Protein AF-A0A1V1NQD6-F1 (afdb_monomer)

Sequence (179 aa):
GYLVLEDDLSLKTTFVPGTDIAKALIREDGHRIPLVMLSACQSAAGSIEKGFHNVTRDLLEHGFPNIIAMTMSVLDNHATQFARALYDQLHQEKSILYAFHEAIRYLKKFELTIIQQSFGANTAAISPFQYTIPRLYARTQDFRLFDAQATPEKARMESCAYIFKQSKYHQKIPEFVFI

Radius of gyration: 18.74 Å; Cα contacts (8 Å, |Δi|>4): 218; chains: 1; bounding box: 38×44×53 Å

Foldseek 3Di:
DWDFDADPPPRDTDTHALLNVLVLQQDPVRDHDQEEEALDAQPDPPDPPDGPVRSVVSNVVSPRFKYKYFQHDADPVLSVQLVVQLVVCLVVQWFSVVSNVRSLVRSQVVQLVVLCVVPPVNSVVDDDDNSVGIDMDGPDPGHRPDDPPDDDDPPPPPPSCVVPPPDPDDDDDPDDDDD

Organism: NCBI:txid890399

InterPro domains:
  IPR024983 CHAT domain [PF12770] (2-104)

Mean predicted aligned error: 10.54 Å

Solvent-accessible surface area (backbone atoms only — not comparable to full-atom values): 10744 Å² total; per-residue (Å²): 58,58,46,77,45,66,39,92,86,78,68,48,76,43,81,42,44,16,60,56,53,39,56,72,53,37,45,95,88,66,51,57,58,71,65,45,76,46,86,60,42,62,77,56,91,85,48,94,88,58,46,53,69,34,26,56,46,35,28,48,75,72,61,43,48,27,39,37,38,37,78,45,75,61,55,67,69,58,52,52,52,30,51,50,43,25,50,61,30,40,75,68,51,33,23,51,63,56,14,48,54,51,13,37,56,49,33,45,53,52,51,52,52,50,44,42,74,76,42,53,93,54,33,89,80,58,81,89,55,71,51,69,34,65,43,80,49,63,78,64,85,71,52,52,88,53,60,95,82,57,77,84,67,82,79,75,75,70,60,73,58,80,74,60,76,78,53,93,70,88,69,86,77,74,83,84,76,86,128

Secondary structure (DSSP, 8-state):
-EEEEE-TTT--EEEEEHHHHHHHTB-TTS-B-S-EEE------TT-TTSSTHHHHHHHHHTT-SEEEEESS---HHHHHHHHHHHHHHHHTT-BHHHHHHHHHHHHHHHHHHHHHHHHGGGGGG----GGGSEEEEESSSS-BS--TTS----------TTTTSS-S----PPP----

pLDDT: mean 77.79, std 20.3, range [24.62, 98.19]

Structure (mmCIF, N/CA/C/O backbone):
data_AF-A0A1V1NQD6-F1
#
_entry.id   AF-A0A1V1NQD6-F1
#
loop_
_atom_site.group_PDB
_atom_site.id
_atom_site.type_symbol
_atom_site.label_atom_id
_atom_site.label_alt_id
_atom_site.label_comp_id
_atom_site.label_asym_id
_atom_site.label_entity_id
_atom_site.label_seq_id
_atom_site.pdbx_PDB_ins_code
_atom_site.Cartn_x
_atom_site.Cartn_y
_atom_site.Cartn_z
_atom_site.occupancy
_atom_site.B_iso_or_equiv
_atom_site.auth_seq_id
_atom_site.auth_comp_id
_atom_site.auth_asym_id
_atom_site.auth_atom_id
_atom_site.pdbx_PDB_model_num
ATOM 1 N N . GLY A 1 1 ? -17.550 -3.718 -4.145 1.00 68.75 1 GLY A N 1
ATOM 2 C CA . GLY A 1 1 ? -16.587 -4.211 -5.167 1.00 68.75 1 GLY A CA 1
ATOM 3 C C . GLY A 1 1 ? -16.230 -5.641 -4.860 1.00 68.75 1 GLY A C 1
ATOM 4 O O . GLY A 1 1 ? -16.832 -6.168 -3.938 1.00 68.75 1 GLY A O 1
ATOM 5 N N . TYR A 1 2 ? -15.289 -6.267 -5.569 1.00 77.19 2 TYR A N 1
ATOM 6 C CA . TYR A 1 2 ? -14.848 -7.625 -5.225 1.00 77.19 2 TYR A CA 1
ATOM 7 C C . TYR A 1 2 ? -13.326 -7.757 -5.312 1.00 77.19 2 TYR A C 1
ATOM 9 O O . TYR A 1 2 ? -12.709 -7.134 -6.177 1.00 77.19 2 TYR A O 1
ATOM 17 N N . LEU A 1 3 ? -12.746 -8.571 -4.430 1.00 78.25 3 LEU A N 1
ATOM 18 C CA . LEU A 1 3 ? -11.424 -9.164 -4.611 1.00 78.25 3 LEU A CA 1
ATOM 19 C C . LEU A 1 3 ? -11.598 -10.546 -5.234 1.00 78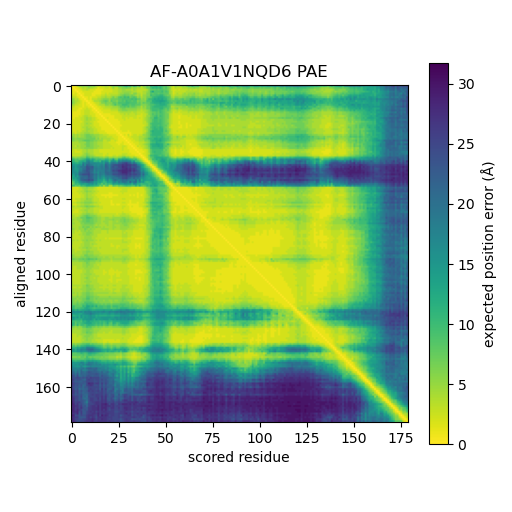.25 3 LEU A C 1
ATOM 21 O O . LEU A 1 3 ? -12.456 -11.311 -4.800 1.00 78.25 3 LEU A O 1
ATOM 25 N N . VAL A 1 4 ? -10.789 -10.863 -6.240 1.00 80.81 4 VAL A N 1
ATOM 26 C CA . VAL A 1 4 ? -10.684 -12.233 -6.749 1.00 80.81 4 VAL A CA 1
ATOM 27 C C . VAL A 1 4 ? -9.587 -12.911 -5.950 1.00 80.81 4 VAL A C 1
ATOM 29 O O . VAL A 1 4 ? -8.429 -12.510 -6.040 1.00 80.81 4 VAL A O 1
ATOM 32 N N . LEU A 1 5 ? -9.970 -13.878 -5.126 1.00 81.50 5 LEU A N 1
ATOM 33 C CA . LEU A 1 5 ? -9.043 -14.714 -4.378 1.00 81.50 5 LEU A CA 1
ATOM 34 C C . LEU A 1 5 ? -8.897 -16.039 -5.112 1.00 81.50 5 LEU A C 1
ATOM 36 O O . LEU A 1 5 ? -9.883 -16.572 -5.616 1.00 81.50 5 LEU A O 1
ATOM 40 N N . GLU A 1 6 ? -7.685 -16.562 -5.171 1.00 80.44 6 GLU A N 1
ATOM 41 C CA . GLU A 1 6 ? -7.409 -17.886 -5.713 1.00 80.44 6 GLU A CA 1
ATOM 42 C C . GLU A 1 6 ? -7.051 -18.817 -4.559 1.00 80.44 6 GLU A C 1
ATOM 44 O O . GLU A 1 6 ? -6.348 -18.426 -3.630 1.00 80.44 6 GLU A O 1
ATOM 49 N N . ASP A 1 7 ? -7.592 -20.029 -4.588 1.00 81.62 7 ASP A N 1
ATOM 50 C CA . ASP A 1 7 ? -7.158 -21.089 -3.688 1.00 81.62 7 ASP A CA 1
ATOM 51 C C . ASP A 1 7 ? -5.850 -21.701 -4.209 1.00 81.62 7 ASP A C 1
ATOM 53 O O . ASP A 1 7 ? -5.838 -22.283 -5.292 1.00 81.62 7 ASP A O 1
ATOM 57 N N . ASP A 1 8 ? -4.773 -21.613 -3.425 1.00 77.25 8 ASP A N 1
ATOM 58 C CA . ASP A 1 8 ? -3.419 -22.022 -3.839 1.00 77.25 8 ASP A CA 1
ATOM 59 C C . ASP A 1 8 ? -3.307 -23.501 -4.263 1.00 77.25 8 ASP A C 1
ATOM 61 O O . ASP A 1 8 ? -2.385 -23.878 -4.986 1.00 77.25 8 ASP A O 1
ATOM 65 N N . LEU A 1 9 ? -4.219 -24.367 -3.802 1.00 82.75 9 LEU A N 1
ATOM 66 C CA . LEU A 1 9 ? -4.184 -25.805 -4.089 1.00 82.75 9 LEU A CA 1
ATOM 67 C C . LEU A 1 9 ? -5.031 -26.184 -5.304 1.00 82.75 9 LEU A C 1
ATOM 69 O O . LEU A 1 9 ? -4.613 -26.988 -6.135 1.00 82.75 9 LEU A O 1
ATOM 73 N N . SER A 1 10 ? -6.251 -25.661 -5.383 1.00 88.50 10 SER A N 1
ATOM 74 C CA . SER A 1 10 ? -7.225 -25.993 -6.425 1.00 88.50 10 SER A CA 1
ATOM 75 C C . SER A 1 10 ? -7.223 -25.017 -7.596 1.00 88.50 10 SER A C 1
ATOM 77 O O . SER A 1 10 ? -7.881 -25.300 -8.598 1.00 88.50 10 SER A O 1
ATOM 79 N N . LEU A 1 11 ? -6.519 -23.886 -7.468 1.00 82.31 11 LEU A N 1
ATOM 80 C CA . LEU A 1 11 ? -6.488 -22.765 -8.413 1.00 82.31 11 LEU A CA 1
ATOM 81 C C . LEU A 1 11 ? -7.886 -22.209 -8.725 1.00 82.31 11 LEU A C 1
ATOM 83 O O . LEU A 1 11 ? -8.127 -21.595 -9.765 1.00 82.31 11 LEU A O 1
ATOM 87 N N . LYS A 1 12 ? -8.861 -22.462 -7.843 1.00 83.94 12 LYS A N 1
ATOM 88 C CA . LYS A 1 12 ? -10.224 -21.970 -8.022 1.00 83.94 12 LYS A CA 1
ATOM 89 C C . LYS A 1 12 ? -10.307 -20.518 -7.590 1.00 83.94 12 LYS A C 1
ATOM 91 O O . LYS A 1 12 ? -10.033 -20.179 -6.442 1.00 83.94 12 LYS A O 1
ATOM 96 N N . THR A 1 13 ? -10.795 -19.685 -8.500 1.00 83.12 13 THR A N 1
ATOM 97 C CA . THR A 1 13 ? -11.086 -18.281 -8.227 1.00 83.12 13 THR A CA 1
ATOM 98 C C . THR A 1 13 ? -12.409 -18.128 -7.482 1.00 83.12 13 THR A C 1
ATOM 100 O O . THR A 1 13 ? -13.438 -18.652 -7.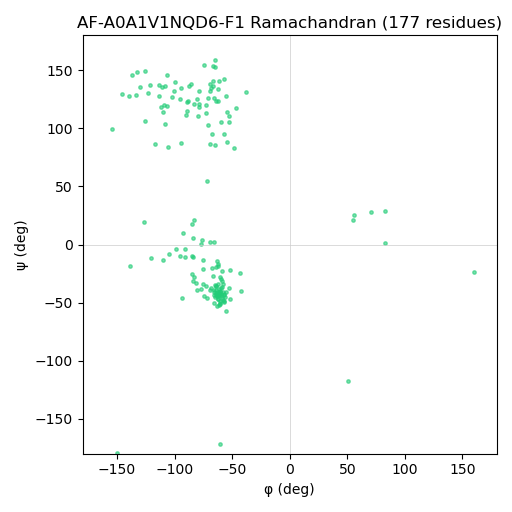915 1.00 83.12 13 THR A O 1
ATOM 103 N N . THR A 1 14 ? -12.406 -17.338 -6.416 1.00 82.69 14 THR A N 1
ATOM 104 C CA . THR A 1 14 ? -13.587 -16.932 -5.655 1.00 82.69 14 THR A CA 1
ATOM 105 C C . THR A 1 14 ? -13.667 -15.412 -5.619 1.00 82.69 14 THR A C 1
ATOM 107 O O . THR A 1 14 ? -12.699 -14.731 -5.290 1.00 82.69 14 THR A O 1
ATOM 110 N N . PHE A 1 15 ? -14.838 -14.867 -5.942 1.00 83.25 15 PHE A N 1
ATOM 111 C CA . PHE A 1 15 ? -15.096 -13.432 -5.862 1.00 83.25 15 PHE A CA 1
ATOM 112 C C . PHE A 1 15 ? -15.608 -13.092 -4.465 1.00 83.25 15 PHE A C 1
ATOM 114 O O . PHE A 1 15 ? -16.695 -13.518 -4.083 1.00 83.25 15 PHE A O 1
ATOM 121 N N . VAL A 1 16 ? -14.840 -12.309 -3.713 1.00 83.81 16 VAL A N 1
ATOM 122 C CA . VAL A 1 16 ? -15.182 -11.904 -2.347 1.00 83.81 16 VAL A CA 1
ATOM 123 C C . VAL A 1 16 ? -15.596 -10.434 -2.337 1.00 83.81 16 VAL A C 1
ATOM 125 O O . VAL A 1 16 ? -14.786 -9.580 -2.711 1.00 83.81 16 VAL A O 1
ATOM 128 N N . PRO A 1 17 ? -16.834 -10.103 -1.927 1.00 84.06 17 PRO A N 1
ATOM 129 C CA . PRO A 1 17 ? -17.287 -8.723 -1.820 1.00 84.06 17 PRO A CA 1
ATOM 130 C C . PRO A 1 17 ? -16.401 -7.890 -0.888 1.00 84.06 17 PRO A C 1
ATOM 132 O O . PRO A 1 17 ? -15.985 -8.351 0.173 1.00 84.06 17 PRO A O 1
ATOM 135 N N . GLY A 1 18 ? -16.173 -6.622 -1.231 1.00 83.12 18 GLY A N 1
ATOM 136 C CA . GLY A 1 18 ? -15.427 -5.689 -0.382 1.00 83.12 18 GLY A CA 1
ATOM 137 C C . GLY A 1 18 ? -16.073 -5.489 0.992 1.00 83.12 18 GLY A C 1
ATOM 138 O O . GLY A 1 18 ? -15.365 -5.320 1.980 1.00 83.12 18 GLY A O 1
ATOM 139 N N . THR A 1 19 ? -17.399 -5.609 1.085 1.00 88.31 19 THR A N 1
ATOM 140 C CA . THR A 1 19 ? -18.137 -5.616 2.358 1.00 88.31 19 THR A CA 1
ATOM 141 C C . THR A 1 19 ? -17.787 -6.809 3.241 1.00 88.31 19 THR A C 1
ATOM 143 O O . THR A 1 19 ? -17.737 -6.675 4.461 1.00 88.31 19 THR A O 1
ATOM 146 N N . ASP A 1 20 ? -17.536 -7.973 2.645 1.00 87.81 20 ASP A N 1
ATOM 147 C CA . ASP A 1 20 ? -17.204 -9.189 3.388 1.00 87.81 20 ASP A CA 1
ATOM 148 C C . ASP A 1 20 ? -15.753 -9.137 3.864 1.00 87.81 20 ASP A C 1
ATOM 150 O O . ASP A 1 20 ? -15.479 -9.458 5.019 1.00 87.81 20 ASP A O 1
ATOM 154 N N . ILE A 1 21 ? -14.849 -8.602 3.032 1.00 87.06 21 ILE A N 1
ATOM 155 C CA . ILE A 1 21 ? -13.485 -8.246 3.448 1.00 87.06 21 ILE A CA 1
ATOM 156 C C . ILE A 1 21 ? -13.529 -7.251 4.614 1.00 87.06 21 ILE A C 1
ATOM 158 O O . ILE A 1 21 ? -12.871 -7.465 5.626 1.00 87.06 21 ILE A O 1
ATOM 162 N N . ALA A 1 22 ? -14.326 -6.184 4.509 1.00 89.06 22 ALA A N 1
ATOM 163 C CA . ALA A 1 22 ? -14.435 -5.178 5.560 1.00 89.06 22 ALA A CA 1
ATOM 164 C C . ALA A 1 22 ? -14.877 -5.794 6.893 1.00 89.06 22 ALA A C 1
ATOM 166 O O . ALA A 1 22 ? -14.239 -5.551 7.912 1.00 89.06 22 ALA A O 1
ATOM 167 N N . LYS A 1 23 ? -15.920 -6.634 6.885 1.00 89.38 23 LYS A N 1
ATOM 168 C CA . LYS A 1 23 ? -16.390 -7.348 8.083 1.00 89.38 23 LYS A CA 1
ATOM 169 C C . LYS A 1 23 ? -15.327 -8.280 8.657 1.00 89.38 23 LYS A C 1
ATOM 171 O O . LYS A 1 23 ? -15.152 -8.299 9.867 1.00 89.38 23 LYS A O 1
ATOM 176 N N . ALA A 1 24 ? -14.609 -9.014 7.808 1.00 88.38 24 ALA A N 1
ATOM 177 C CA . ALA A 1 24 ? -13.563 -9.938 8.243 1.00 88.38 24 ALA A CA 1
ATOM 178 C C . ALA A 1 24 ? -12.352 -9.231 8.881 1.00 88.38 24 ALA A C 1
ATOM 180 O O . ALA A 1 24 ? -11.663 -9.826 9.704 1.00 88.38 24 ALA A O 1
ATOM 181 N N . LEU A 1 25 ? -12.089 -7.973 8.511 1.00 87.56 25 LEU A N 1
ATOM 182 C CA . LEU A 1 25 ? -10.985 -7.169 9.048 1.00 87.56 25 LEU A CA 1
ATOM 183 C C . LEU A 1 25 ? -11.376 -6.329 10.282 1.00 87.56 25 LEU A C 1
ATOM 185 O O . LEU A 1 25 ? -10.518 -5.648 10.849 1.00 87.56 25 LEU A O 1
ATOM 189 N N . ILE A 1 26 ? -12.649 -6.340 10.690 1.00 87.31 26 ILE A N 1
ATOM 190 C CA . ILE A 1 26 ? -13.114 -5.709 11.930 1.00 87.31 26 ILE A CA 1
ATOM 191 C C . ILE A 1 26 ? -13.012 -6.746 13.051 1.00 87.31 26 ILE A C 1
ATOM 193 O O . ILE A 1 26 ? -13.600 -7.822 12.970 1.00 87.31 26 ILE A O 1
ATOM 197 N N . ARG A 1 27 ? -12.267 -6.418 14.108 1.00 84.94 27 ARG A N 1
ATOM 198 C CA . ARG A 1 27 ? -12.174 -7.243 15.321 1.00 84.94 27 ARG A CA 1
ATOM 199 C C . ARG A 1 27 ? -13.524 -7.307 16.040 1.00 84.94 27 ARG A C 1
ATOM 201 O O . ARG A 1 27 ? -14.355 -6.413 15.892 1.00 84.94 27 ARG A O 1
ATOM 208 N N . GLU A 1 28 ? -13.720 -8.328 16.872 1.00 82.75 28 GLU A N 1
ATOM 209 C CA . GLU A 1 28 ? -14.962 -8.514 17.644 1.00 82.75 28 GLU A CA 1
ATOM 210 C C . GLU A 1 28 ? -15.284 -7.328 18.570 1.00 82.75 28 GLU A C 1
ATOM 212 O O . GLU A 1 28 ? -16.447 -6.985 18.763 1.00 82.75 28 GLU A O 1
ATOM 217 N N . ASP A 1 29 ? -14.253 -6.649 19.082 1.00 83.56 29 ASP A N 1
ATOM 218 C CA . ASP A 1 29 ? -14.364 -5.419 19.881 1.00 83.56 29 ASP A CA 1
ATOM 219 C C . ASP A 1 29 ? -14.661 -4.156 19.045 1.00 83.56 29 ASP A C 1
ATOM 221 O O . ASP A 1 29 ? -14.712 -3.043 19.570 1.00 83.56 29 ASP A O 1
ATOM 225 N N . GLY A 1 30 ? -14.855 -4.310 17.734 1.00 85.81 30 GLY A N 1
ATOM 226 C CA . GLY A 1 30 ? -15.120 -3.232 16.793 1.00 85.81 30 GLY A CA 1
ATOM 227 C C . GLY A 1 30 ? -13.873 -2.497 16.300 1.00 85.81 30 GLY A C 1
ATOM 228 O O . GLY A 1 30 ? -14.021 -1.561 15.506 1.00 85.81 30 GLY A O 1
ATOM 229 N N . HIS A 1 31 ? -12.662 -2.890 16.715 1.00 84.50 31 HIS A N 1
ATOM 230 C CA . HIS A 1 31 ? -11.416 -2.279 16.252 1.00 84.50 31 HIS A CA 1
ATOM 231 C C . HIS A 1 31 ? -11.170 -2.554 14.761 1.00 84.50 31 HIS A C 1
ATOM 233 O O . HIS A 1 31 ? -11.410 -3.651 14.255 1.00 84.50 31 HIS A O 1
ATOM 239 N N . ARG A 1 32 ? -10.655 -1.546 14.048 1.00 87.12 32 ARG A N 1
ATOM 240 C CA . ARG A 1 32 ? -10.342 -1.609 12.613 1.00 87.12 32 ARG A CA 1
ATOM 241 C C . ARG A 1 32 ? -8.846 -1.509 12.429 1.00 87.12 32 ARG A C 1
ATOM 243 O O . ARG A 1 32 ? -8.218 -0.654 13.047 1.00 87.12 32 ARG A O 1
ATOM 250 N N . ILE A 1 33 ? -8.306 -2.328 11.534 1.00 88.44 33 ILE A N 1
ATOM 251 C CA . ILE A 1 33 ? -6.884 -2.283 11.197 1.00 88.44 33 ILE A CA 1
ATOM 252 C C . ILE A 1 33 ? -6.512 -0.851 10.755 1.00 88.44 33 ILE A C 1
ATOM 254 O O . ILE A 1 33 ? -7.177 -0.299 9.870 1.00 88.44 33 ILE A O 1
ATOM 258 N N . PRO A 1 34 ? -5.468 -0.232 11.341 1.00 89.31 34 PRO A N 1
ATOM 259 C CA . PRO A 1 34 ? -5.157 1.178 11.093 1.00 89.31 34 PRO A CA 1
ATOM 260 C C . PRO A 1 34 ? -4.678 1.511 9.673 1.00 89.31 34 PRO A C 1
ATOM 262 O O . PRO A 1 34 ? -4.737 2.672 9.265 1.00 89.31 34 PRO A O 1
ATOM 265 N N . LEU A 1 35 ? -4.193 0.519 8.921 1.00 92.69 35 LEU A N 1
ATOM 266 C CA . LEU A 1 35 ? -3.790 0.652 7.522 1.00 92.69 35 LEU A CA 1
ATOM 267 C C . LEU A 1 35 ? -4.095 -0.637 6.756 1.00 92.69 35 LEU A C 1
ATOM 269 O O . LEU A 1 35 ? -3.661 -1.714 7.154 1.00 92.69 35 LEU A O 1
ATOM 273 N N . VAL A 1 36 ? -4.776 -0.510 5.618 1.00 92.00 36 VAL A N 1
ATOM 274 C CA . VAL A 1 36 ? -4.977 -1.601 4.653 1.00 92.00 36 VAL A CA 1
ATOM 275 C C . VAL A 1 36 ? -4.227 -1.271 3.362 1.00 92.00 36 VAL A C 1
ATOM 277 O O . VAL A 1 36 ? -4.419 -0.195 2.801 1.00 92.00 36 VAL 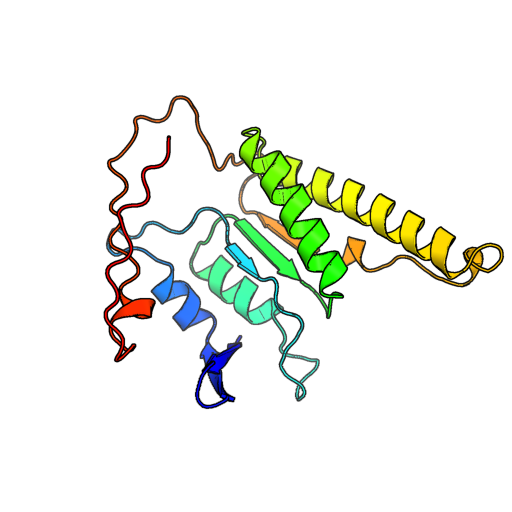A O 1
ATOM 280 N N . MET A 1 37 ? -3.388 -2.183 2.865 1.00 91.44 37 MET A N 1
ATOM 281 C CA . MET A 1 37 ? -2.737 -2.052 1.555 1.00 91.44 37 MET A CA 1
ATOM 282 C C . MET A 1 37 ? -3.319 -3.075 0.574 1.00 91.44 37 MET A C 1
ATOM 284 O O . MET A 1 37 ? -3.151 -4.278 0.743 1.00 91.44 37 MET A O 1
ATOM 288 N N . LEU A 1 38 ? -4.007 -2.591 -0.457 1.00 88.50 38 LEU A N 1
ATOM 289 C CA . LEU A 1 38 ? -4.573 -3.385 -1.544 1.00 88.50 38 LEU A CA 1
ATOM 290 C C . LEU A 1 38 ? -3.581 -3.416 -2.712 1.00 88.50 38 LEU A C 1
ATOM 292 O O . LEU A 1 38 ? -3.625 -2.570 -3.606 1.00 88.50 38 LEU A O 1
ATOM 296 N N . SER A 1 39 ? -2.666 -4.385 -2.678 1.00 76.00 39 SER A N 1
ATOM 297 C CA . SER A 1 39 ? -1.565 -4.532 -3.646 1.00 76.00 39 SER A CA 1
ATOM 298 C C . SER A 1 39 ? -1.924 -5.273 -4.933 1.00 76.00 39 SER A C 1
ATOM 300 O O . SER A 1 39 ? -1.037 -5.547 -5.733 1.00 76.00 39 SER A O 1
ATOM 302 N N . ALA A 1 40 ? -3.190 -5.619 -5.147 1.00 67.50 40 ALA A N 1
ATOM 303 C CA . ALA A 1 40 ? -3.593 -6.376 -6.321 1.00 67.50 40 ALA A CA 1
ATOM 304 C C . ALA A 1 40 ? -3.907 -5.452 -7.514 1.00 67.50 40 ALA A C 1
ATOM 306 O O . ALA A 1 40 ? -4.567 -4.420 -7.384 1.00 67.50 40 ALA A O 1
ATOM 307 N N . CYS A 1 41 ? -3.418 -5.838 -8.693 1.00 64.56 41 CYS A N 1
ATOM 308 C CA . CYS A 1 41 ? -3.803 -5.271 -9.987 1.00 64.56 41 CYS A CA 1
ATOM 309 C C . CYS A 1 41 ? -5.274 -5.578 -10.258 1.00 64.56 41 CYS A C 1
ATOM 311 O O . CYS A 1 41 ? -5.746 -6.591 -9.755 1.00 64.56 41 CYS A O 1
ATOM 313 N N . GLN A 1 42 ? -5.981 -4.752 -11.049 1.00 56.44 42 GLN A N 1
ATOM 314 C CA . GLN A 1 42 ? -7.385 -4.952 -11.461 1.00 56.44 42 GLN A CA 1
ATOM 315 C C . GLN A 1 42 ? -7.627 -6.388 -11.986 1.00 56.44 42 GLN A C 1
ATOM 317 O O . GLN A 1 42 ? -7.603 -6.629 -13.186 1.00 56.44 42 GLN A O 1
ATOM 322 N N . SER A 1 43 ? -7.852 -7.359 -11.099 1.00 45.47 43 SER A N 1
ATOM 323 C CA . SER A 1 43 ? -7.812 -8.793 -11.417 1.00 45.47 43 SER A CA 1
ATOM 324 C C . SER A 1 43 ? -9.136 -9.317 -11.968 1.00 45.47 43 SER A C 1
ATOM 326 O O . SER A 1 43 ? -9.361 -10.519 -12.042 1.00 45.47 43 SER A O 1
ATOM 328 N N . ALA A 1 44 ? -10.009 -8.421 -12.425 1.00 38.53 44 ALA A N 1
ATOM 329 C CA . ALA A 1 44 ? -11.203 -8.780 -13.167 1.00 38.53 44 ALA A CA 1
ATOM 330 C C . ALA A 1 44 ? -11.001 -8.431 -14.646 1.00 38.53 44 ALA A C 1
ATOM 332 O O . ALA A 1 44 ? -11.433 -7.378 -15.122 1.00 38.53 44 ALA A O 1
ATOM 333 N N . ALA A 1 45 ? -10.366 -9.345 -15.382 1.00 35.03 45 ALA A N 1
ATOM 334 C CA . ALA A 1 45 ? -10.559 -9.442 -16.822 1.00 35.03 45 ALA A CA 1
ATOM 335 C C . ALA A 1 45 ? -12.064 -9.655 -17.078 1.00 35.03 45 ALA A C 1
ATOM 337 O O . ALA A 1 45 ? -12.574 -10.762 -16.945 1.00 35.03 45 ALA A O 1
ATOM 338 N N . GLY A 1 46 ? -12.805 -8.574 -17.338 1.00 35.66 46 GLY A N 1
ATOM 339 C CA . GLY A 1 46 ? -14.238 -8.656 -17.635 1.00 35.66 46 GLY A CA 1
ATOM 340 C C . GLY A 1 46 ? -15.051 -7.375 -17.454 1.00 35.66 46 GLY A C 1
ATOM 341 O O . GLY A 1 46 ? -16.070 -7.222 -18.118 1.00 35.66 46 GLY A O 1
ATOM 342 N N . SER A 1 47 ? -14.629 -6.412 -16.630 1.00 39.50 47 SER A N 1
ATOM 343 C CA . SER A 1 47 ? -15.293 -5.099 -16.614 1.00 39.50 47 SER A CA 1
ATOM 344 C C . SER A 1 47 ? -14.358 -3.998 -16.126 1.00 39.50 47 SER A C 1
ATOM 346 O O . SER A 1 47 ? -14.191 -3.794 -14.921 1.00 39.50 47 SER A O 1
ATOM 348 N N . ILE A 1 48 ? -13.801 -3.259 -17.085 1.00 43.31 48 ILE A N 1
ATOM 349 C CA . ILE A 1 48 ? -12.977 -2.053 -16.893 1.00 43.31 48 ILE A CA 1
ATOM 350 C C . ILE A 1 48 ? -13.683 -1.018 -15.987 1.00 43.31 48 ILE A C 1
ATOM 352 O O . ILE A 1 48 ? -13.034 -0.213 -15.329 1.00 43.31 48 ILE A O 1
ATOM 356 N N . GLU A 1 49 ? -15.011 -1.083 -15.861 1.00 43.75 49 GLU A N 1
ATOM 357 C CA . GLU A 1 49 ? -15.803 -0.123 -15.088 1.00 43.75 49 GLU A CA 1
ATOM 358 C C . GLU A 1 49 ? -15.900 -0.396 -13.570 1.00 43.75 49 GLU A C 1
ATOM 360 O O . GLU A 1 49 ? -16.391 0.464 -12.841 1.00 43.75 49 GLU A O 1
ATOM 365 N N . LYS A 1 50 ? -15.472 -1.560 -13.043 1.00 46.41 50 LYS A N 1
ATOM 366 C CA . LYS A 1 50 ? -15.828 -1.983 -11.660 1.00 46.41 50 LYS A CA 1
ATOM 367 C C . LYS A 1 50 ? -14.666 -2.366 -10.725 1.00 46.41 50 LYS A C 1
ATOM 369 O O . LYS A 1 50 ? -14.920 -3.024 -9.713 1.00 46.41 50 LYS A O 1
ATOM 374 N N . GLY A 1 51 ? -13.431 -1.942 -11.017 1.00 51.50 51 GLY A N 1
ATOM 375 C CA . GLY A 1 51 ? -12.204 -2.274 -10.262 1.00 51.50 51 GLY A CA 1
ATOM 376 C C . GLY A 1 51 ? -12.149 -1.850 -8.775 1.00 51.50 51 GLY A C 1
ATOM 377 O O . GLY A 1 51 ? -13.137 -1.385 -8.199 1.00 51.50 51 GLY A O 1
ATOM 378 N N . PHE A 1 52 ? -10.963 -2.006 -8.155 1.00 51.81 52 PHE A N 1
ATOM 379 C CA . PHE A 1 52 ? -10.637 -1.798 -6.722 1.00 51.81 52 PHE A CA 1
ATOM 380 C C . PHE A 1 52 ? -11.226 -0.549 -6.067 1.00 51.81 52 PHE A C 1
ATOM 382 O O . PHE A 1 52 ? -11.455 -0.566 -4.861 1.00 51.81 52 PHE A O 1
ATOM 389 N N . HIS A 1 53 ? -11.543 0.492 -6.842 1.00 57.62 53 HIS A N 1
ATOM 390 C CA . HIS A 1 53 ? -12.345 1.634 -6.399 1.00 57.62 53 HIS A CA 1
ATOM 391 C C . HIS A 1 53 ? -13.549 1.227 -5.547 1.00 57.62 53 HIS A C 1
ATOM 393 O O . HIS A 1 53 ? -13.834 1.868 -4.539 1.00 57.62 53 HIS A O 1
ATOM 399 N N . ASN A 1 54 ? -14.224 0.136 -5.907 1.00 72.25 54 ASN A N 1
ATOM 400 C CA . ASN A 1 54 ? -15.366 -0.335 -5.146 1.00 72.25 54 ASN A CA 1
ATOM 401 C C . ASN A 1 54 ? -14.968 -1.023 -3.826 1.00 72.25 54 ASN A C 1
ATOM 403 O O . ASN A 1 54 ? -15.706 -0.889 -2.866 1.00 72.25 54 ASN A O 1
ATOM 407 N N . VAL A 1 55 ? -13.839 -1.740 -3.744 1.00 84.00 55 VAL A N 1
ATOM 408 C CA . VAL A 1 55 ? -13.379 -2.363 -2.480 1.00 84.00 55 VAL A CA 1
ATOM 409 C C . VAL A 1 55 ? -12.818 -1.307 -1.530 1.00 84.00 55 VAL A C 1
ATOM 411 O O . VAL A 1 55 ? -13.167 -1.293 -0.354 1.00 84.00 55 VAL A O 1
ATOM 414 N N . THR A 1 56 ? -12.009 -0.377 -2.042 1.00 86.38 56 THR A N 1
ATOM 415 C CA . THR A 1 56 ? -11.530 0.780 -1.278 1.00 86.38 56 THR A CA 1
ATOM 416 C C . THR A 1 56 ? -12.703 1.576 -0.716 1.00 86.38 56 THR A C 1
ATOM 418 O O . THR A 1 56 ? -12.689 1.917 0.462 1.00 86.38 56 THR A O 1
ATOM 421 N N . ARG A 1 57 ? -13.743 1.838 -1.525 1.00 85.56 57 ARG A N 1
ATOM 422 C CA . ARG A 1 57 ? -14.957 2.515 -1.053 1.00 85.56 57 ARG A CA 1
ATOM 423 C C . ARG A 1 57 ? -15.652 1.723 0.053 1.00 85.56 57 ARG A C 1
ATOM 425 O O . ARG A 1 57 ? -15.922 2.311 1.092 1.00 85.56 57 ARG A O 1
ATOM 432 N N . ASP A 1 58 ? -15.872 0.421 -0.133 1.00 89.00 58 ASP A N 1
ATOM 433 C CA . ASP A 1 58 ? -16.529 -0.417 0.880 1.00 89.00 58 ASP A CA 1
ATOM 434 C C . ASP A 1 58 ? -15.763 -0.362 2.220 1.00 89.00 58 ASP A C 1
ATOM 436 O O . ASP A 1 58 ? -16.367 -0.186 3.277 1.00 89.00 58 ASP A O 1
ATOM 440 N N . LEU A 1 59 ? -14.426 -0.423 2.194 1.00 89.69 59 LEU A N 1
ATOM 441 C CA . LEU A 1 59 ? -13.587 -0.264 3.388 1.00 89.69 59 LEU A CA 1
ATOM 442 C C . LEU A 1 59 ? -13.704 1.149 4.000 1.00 89.69 59 LEU A C 1
ATOM 444 O O . LEU A 1 59 ? -13.847 1.289 5.215 1.00 89.69 59 LEU A O 1
ATOM 448 N N . LEU A 1 60 ? -13.692 2.216 3.196 1.00 89.12 60 LEU A N 1
ATOM 449 C CA . LEU A 1 60 ? -13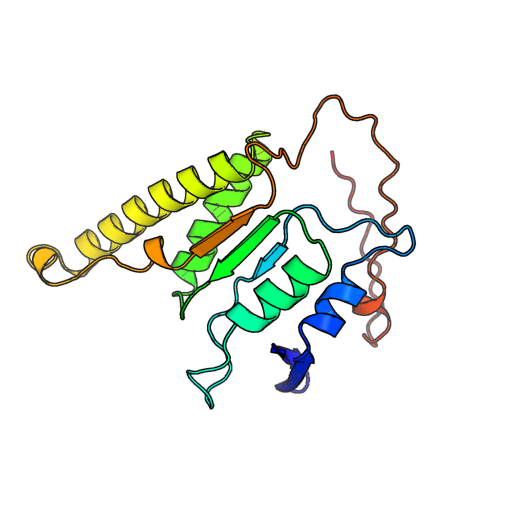.879 3.584 3.704 1.00 89.12 60 LEU A CA 1
ATOM 450 C C . LEU A 1 60 ? -15.249 3.767 4.376 1.00 89.12 60 LEU A C 1
ATOM 452 O O . LEU A 1 60 ? -15.327 4.379 5.445 1.00 89.12 60 LEU A O 1
ATOM 456 N N . GLU A 1 61 ? -16.306 3.217 3.776 1.00 90.75 61 GLU A N 1
ATOM 457 C CA . GLU A 1 61 ? -17.683 3.242 4.288 1.00 90.75 61 GLU A CA 1
ATOM 458 C C . GLU A 1 61 ? -17.818 2.451 5.596 1.00 90.75 61 GLU A C 1
ATOM 460 O O . GLU A 1 61 ? -18.506 2.892 6.515 1.00 90.75 61 GLU A O 1
ATOM 465 N N . HIS A 1 62 ? -17.075 1.349 5.745 1.00 91.75 62 HIS A N 1
ATOM 466 C CA . HIS A 1 62 ? -16.985 0.601 7.005 1.00 91.75 62 HIS A CA 1
ATOM 467 C C . HIS A 1 62 ? -16.068 1.270 8.043 1.00 91.75 62 HIS A C 1
ATOM 469 O O . HIS A 1 62 ? -15.942 0.791 9.171 1.00 91.75 62 HIS A O 1
ATOM 475 N N . GLY A 1 63 ? -15.472 2.418 7.716 1.00 91.25 63 GLY A N 1
ATOM 476 C CA . GLY A 1 63 ? -14.728 3.261 8.645 1.00 91.25 63 GLY A CA 1
ATOM 477 C C . GLY A 1 63 ? -13.282 2.837 8.871 1.00 91.25 63 GLY A C 1
ATOM 478 O O . GLY A 1 63 ? -12.748 3.096 9.949 1.00 91.25 63 GLY A O 1
ATOM 479 N N . PHE A 1 64 ? -12.650 2.200 7.883 1.00 91.31 64 PHE A N 1
ATOM 480 C CA . PHE A 1 64 ? -11.200 2.013 7.882 1.00 91.31 64 PHE A CA 1
ATOM 481 C C . PHE A 1 64 ? -10.505 3.372 7.668 1.00 91.31 64 PHE A C 1
ATOM 483 O O . PHE A 1 64 ? -10.915 4.135 6.786 1.00 91.31 64 PHE A O 1
ATOM 490 N N . PRO A 1 65 ? -9.493 3.722 8.483 1.00 91.56 65 PRO A N 1
ATOM 491 C CA . PRO A 1 65 ? -8.967 5.087 8.520 1.00 91.56 65 PRO A CA 1
ATOM 492 C C . PRO A 1 65 ? -7.972 5.395 7.397 1.00 91.56 65 PRO A C 1
ATOM 494 O O . PRO A 1 65 ? -7.936 6.533 6.927 1.00 91.56 65 PRO A O 1
ATOM 497 N N . ASN A 1 66 ? -7.183 4.404 6.967 1.00 93.31 66 ASN A N 1
ATOM 498 C CA . ASN A 1 66 ? -6.155 4.569 5.944 1.00 93.31 66 ASN A CA 1
ATOM 499 C C . ASN A 1 66 ? -6.134 3.361 5.009 1.00 93.31 66 ASN A C 1
ATOM 501 O O . ASN A 1 66 ? -6.023 2.218 5.458 1.00 93.31 66 ASN A O 1
ATOM 505 N N . ILE A 1 67 ? -6.215 3.615 3.706 1.00 92.56 67 ILE A N 1
ATOM 506 C CA . ILE A 1 67 ? -6.156 2.580 2.676 1.00 92.56 67 ILE A CA 1
ATOM 507 C C . ILE A 1 67 ? -5.191 3.024 1.587 1.00 92.56 67 ILE A C 1
ATOM 509 O O . ILE A 1 67 ? -5.330 4.115 1.040 1.00 92.56 67 ILE A O 1
ATOM 513 N N . ILE A 1 68 ? -4.237 2.168 1.239 1.00 93.62 68 ILE A N 1
ATOM 514 C CA . ILE A 1 68 ? -3.425 2.318 0.034 1.00 93.62 68 ILE A CA 1
ATOM 515 C C . ILE A 1 68 ? -3.971 1.354 -1.012 1.00 93.62 68 ILE A C 1
ATOM 517 O O . ILE A 1 68 ? -4.096 0.166 -0.736 1.00 93.62 68 ILE A O 1
ATOM 521 N N . ALA A 1 69 ? -4.290 1.842 -2.206 1.00 90.81 69 ALA A N 1
ATOM 522 C CA . ALA A 1 69 ? -4.787 1.008 -3.297 1.00 90.81 69 ALA A CA 1
ATOM 523 C C . ALA A 1 69 ? -4.072 1.309 -4.614 1.00 90.81 69 ALA A C 1
ATOM 525 O O . ALA A 1 69 ? -3.690 2.451 -4.881 1.00 90.81 69 ALA A O 1
ATOM 526 N N . MET A 1 70 ? -3.932 0.282 -5.450 1.00 88.50 70 MET A N 1
ATOM 527 C CA . MET A 1 70 ? -3.439 0.418 -6.818 1.00 88.50 70 MET A CA 1
ATOM 528 C C . MET A 1 70 ? -4.596 0.825 -7.735 1.00 88.50 70 MET A C 1
ATOM 530 O O . MET A 1 70 ? -5.609 0.132 -7.829 1.00 88.50 70 MET A O 1
ATOM 534 N N . THR A 1 71 ? -4.475 1.974 -8.401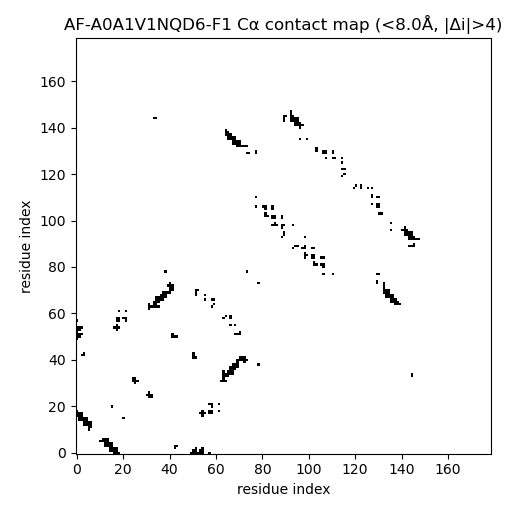 1.00 84.56 71 THR A N 1
ATOM 535 C CA . THR A 1 71 ? -5.548 2.490 -9.281 1.00 84.56 71 THR A CA 1
ATOM 536 C C . THR A 1 71 ? -5.641 1.756 -10.619 1.00 84.56 71 THR A C 1
ATOM 538 O O . THR A 1 71 ? -6.695 1.735 -11.256 1.00 84.56 71 THR A O 1
ATOM 541 N N . MET A 1 72 ? -4.559 1.099 -11.028 1.00 83.31 72 MET A N 1
ATOM 542 C CA . MET A 1 72 ? -4.445 0.292 -12.241 1.00 83.31 72 MET A CA 1
ATOM 543 C C . MET A 1 72 ? -3.433 -0.837 -12.023 1.00 83.31 72 MET A C 1
ATOM 545 O O . MET A 1 72 ? -2.879 -0.971 -10.932 1.00 83.31 72 MET A O 1
ATOM 549 N N . SER A 1 73 ? -3.202 -1.656 -13.049 1.00 84.56 73 SER A N 1
ATOM 550 C CA . SER A 1 73 ? -2.201 -2.720 -12.989 1.00 84.56 73 SER A CA 1
ATOM 551 C C . SER A 1 73 ? -0.798 -2.150 -12.797 1.00 84.56 73 SER A C 1
ATOM 553 O O . SER A 1 73 ? -0.339 -1.335 -13.595 1.00 84.56 73 SER A O 1
ATOM 555 N N . VAL A 1 74 ? -0.133 -2.606 -11.742 1.00 86.88 74 VAL A N 1
ATOM 556 C CA . VAL A 1 74 ? 1.250 -2.287 -11.392 1.00 86.88 74 VAL A CA 1
ATOM 557 C C . VAL A 1 74 ? 2.127 -3.502 -11.688 1.00 86.88 74 VAL A C 1
ATOM 559 O O . VAL A 1 74 ? 1.688 -4.641 -11.565 1.00 86.88 74 VAL A O 1
ATOM 562 N N . LEU A 1 75 ? 3.367 -3.276 -12.105 1.00 90.00 75 LEU A N 1
ATOM 563 C CA . LEU A 1 75 ? 4.336 -4.359 -12.254 1.00 90.00 75 LEU A CA 1
ATOM 564 C C . LEU A 1 75 ? 4.727 -4.899 -10.875 1.00 90.00 75 LEU A C 1
ATOM 566 O O . LEU A 1 75 ? 5.033 -4.108 -9.982 1.00 90.00 75 LEU A O 1
ATOM 570 N N . ASP A 1 76 ? 4.828 -6.220 -10.732 1.00 88.75 76 ASP A N 1
ATOM 571 C CA . ASP A 1 76 ? 5.136 -6.874 -9.450 1.00 88.75 76 ASP A CA 1
ATOM 572 C C . ASP A 1 76 ? 6.382 -6.289 -8.783 1.00 88.75 76 ASP A C 1
ATOM 574 O O . ASP A 1 76 ? 6.337 -5.890 -7.625 1.00 88.75 76 ASP A O 1
ATOM 578 N N . ASN A 1 77 ? 7.470 -6.110 -9.541 1.00 92.12 77 ASN A N 1
ATOM 579 C CA . ASN A 1 77 ? 8.696 -5.498 -9.024 1.00 92.12 77 ASN A CA 1
ATOM 580 C C . ASN A 1 77 ? 8.447 -4.081 -8.466 1.00 92.12 77 ASN A C 1
ATOM 582 O O . ASN A 1 77 ? 8.942 -3.739 -7.398 1.00 92.12 77 ASN A O 1
ATOM 586 N N . HIS A 1 78 ? 7.631 -3.264 -9.139 1.00 93.38 78 HIS A N 1
ATOM 587 C CA . HIS A 1 78 ? 7.304 -1.916 -8.665 1.00 93.38 78 HIS A CA 1
ATOM 588 C C . HIS A 1 78 ? 6.420 -1.954 -7.414 1.00 93.38 78 HIS A C 1
ATOM 590 O O . HIS A 1 78 ? 6.649 -1.178 -6.487 1.00 93.38 78 HIS A O 1
ATOM 596 N N . ALA A 1 79 ? 5.459 -2.879 -7.346 1.00 92.25 79 ALA A N 1
ATOM 597 C CA . ALA A 1 79 ? 4.639 -3.091 -6.158 1.00 92.25 79 ALA A CA 1
ATOM 598 C C . ALA A 1 79 ? 5.485 -3.551 -4.959 1.00 92.25 79 ALA A C 1
ATOM 600 O O . ALA A 1 79 ? 5.338 -3.011 -3.862 1.00 92.25 79 ALA A O 1
ATOM 601 N N . THR A 1 80 ? 6.417 -4.486 -5.171 1.00 94.12 80 THR A N 1
ATOM 602 C CA . THR A 1 80 ? 7.359 -4.960 -4.148 1.00 94.12 80 THR A CA 1
ATOM 603 C C . THR A 1 80 ? 8.269 -3.835 -3.662 1.00 94.12 80 THR A C 1
ATOM 605 O O . THR A 1 80 ? 8.417 -3.650 -2.455 1.00 94.12 80 THR A O 1
ATOM 608 N N . GLN A 1 81 ? 8.848 -3.047 -4.573 1.00 96.38 81 GLN A N 1
ATOM 609 C CA . GLN A 1 81 ? 9.713 -1.920 -4.214 1.00 96.38 81 GLN A CA 1
ATOM 610 C C . GLN A 1 81 ? 8.960 -0.806 -3.483 1.00 96.38 81 GLN A C 1
ATOM 612 O O . GLN A 1 81 ? 9.478 -0.241 -2.519 1.00 96.38 81 GLN A O 1
ATOM 617 N N . PHE A 1 82 ? 7.726 -0.514 -3.896 1.00 96.69 82 PHE A N 1
ATOM 618 C CA . PHE A 1 82 ? 6.852 0.407 -3.177 1.00 96.69 82 PHE A CA 1
ATOM 619 C C . PHE A 1 82 ? 6.577 -0.079 -1.753 1.00 96.69 82 PHE A C 1
ATOM 621 O O . PHE A 1 82 ? 6.777 0.675 -0.804 1.00 96.69 82 PHE A O 1
ATOM 628 N N . ALA A 1 83 ? 6.149 -1.337 -1.604 1.00 95.81 83 ALA A N 1
ATOM 629 C CA . ALA A 1 83 ? 5.834 -1.930 -0.310 1.00 95.81 83 ALA A CA 1
ATOM 630 C C . ALA A 1 83 ? 7.049 -1.903 0.621 1.00 95.81 83 ALA A C 1
ATOM 632 O O . ALA A 1 83 ? 6.936 -1.465 1.762 1.00 95.81 83 ALA A O 1
ATOM 633 N N . ARG A 1 84 ? 8.225 -2.292 0.114 1.00 96.88 84 ARG A N 1
ATOM 634 C CA . ARG A 1 84 ? 9.486 -2.221 0.854 1.00 96.88 84 ARG A CA 1
ATOM 635 C C . ARG A 1 84 ? 9.755 -0.807 1.368 1.00 96.88 84 ARG A C 1
ATOM 637 O O . ARG A 1 84 ? 9.882 -0.619 2.571 1.00 96.88 84 ARG A O 1
ATOM 644 N N . ALA A 1 85 ? 9.793 0.182 0.474 1.00 97.81 85 ALA A N 1
ATOM 645 C CA . ALA A 1 85 ? 10.096 1.559 0.853 1.00 97.81 85 ALA A CA 1
ATOM 646 C C . ALA A 1 85 ? 9.057 2.144 1.822 1.00 97.81 85 ALA A C 1
ATOM 648 O O . ALA A 1 85 ? 9.411 2.913 2.711 1.00 97.81 85 ALA A O 1
ATOM 649 N N . LEU A 1 86 ? 7.784 1.764 1.682 1.00 97.00 86 LEU A N 1
ATOM 650 C CA . LEU A 1 86 ? 6.729 2.135 2.619 1.00 97.00 86 LEU A CA 1
ATOM 651 C C . LEU A 1 86 ? 6.999 1.548 4.011 1.00 97.00 86 LEU A C 1
ATOM 653 O O . LEU A 1 86 ? 7.017 2.291 4.992 1.00 97.00 86 LEU A O 1
ATOM 657 N N . TYR A 1 87 ? 7.222 0.235 4.104 1.00 95.56 87 TYR A N 1
ATOM 658 C CA . TYR A 1 87 ? 7.464 -0.439 5.380 1.00 95.56 87 TYR A CA 1
ATOM 659 C C . TYR A 1 87 ? 8.753 0.036 6.058 1.00 95.56 87 TYR A C 1
ATOM 661 O O . TYR A 1 87 ? 8.744 0.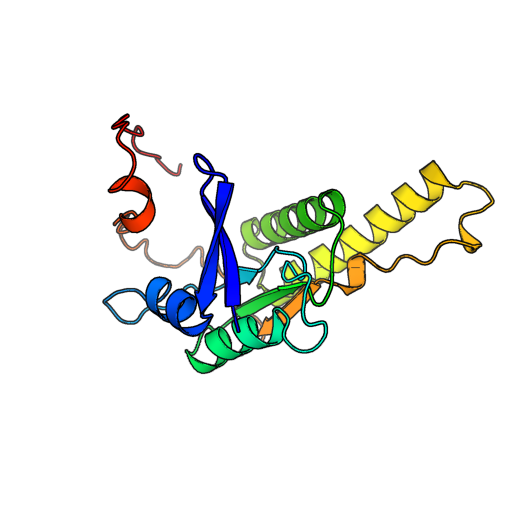218 7.273 1.00 95.56 87 TYR A O 1
ATOM 669 N N . ASP A 1 88 ? 9.806 0.346 5.298 1.00 96.12 88 ASP A N 1
ATOM 670 C CA . ASP A 1 88 ? 11.053 0.914 5.828 1.00 96.12 88 ASP A CA 1
ATOM 671 C C . ASP A 1 88 ? 10.815 2.254 6.552 1.00 96.12 88 ASP A C 1
ATOM 673 O O . ASP A 1 88 ? 11.455 2.546 7.562 1.00 96.12 88 ASP A O 1
ATOM 677 N N . GLN A 1 89 ? 9.887 3.081 6.058 1.00 96.06 89 GLN A N 1
ATOM 678 C CA . GLN A 1 89 ? 9.538 4.364 6.681 1.00 96.06 89 GLN A CA 1
ATOM 679 C C . GLN A 1 89 ? 8.584 4.196 7.861 1.00 96.06 89 GLN A C 1
ATOM 681 O O . GLN A 1 89 ? 8.735 4.873 8.877 1.00 96.06 89 GLN A O 1
ATOM 686 N N . LEU A 1 90 ? 7.614 3.286 7.750 1.00 93.75 90 LEU A N 1
ATOM 687 C CA . LEU A 1 90 ? 6.714 2.965 8.857 1.00 93.75 90 LEU A CA 1
ATOM 688 C C . LEU A 1 90 ? 7.494 2.394 10.046 1.00 93.75 90 LEU A C 1
ATOM 690 O O . LEU A 1 90 ? 7.236 2.792 11.174 1.00 93.75 90 LEU A O 1
ATOM 694 N N . HIS A 1 91 ? 8.487 1.536 9.798 1.00 91.62 91 HIS A N 1
ATOM 695 C CA . HIS A 1 91 ? 9.369 0.993 10.832 1.00 91.62 91 HIS A CA 1
ATOM 696 C C . HIS A 1 91 ? 10.164 2.080 11.574 1.00 91.62 91 HIS A C 1
ATOM 698 O O . HIS A 1 91 ? 10.455 1.933 12.752 1.00 91.62 91 HIS A O 1
ATOM 704 N N . GLN A 1 92 ? 10.449 3.209 10.920 1.00 90.81 92 GLN A N 1
ATOM 705 C CA . GLN A 1 92 ? 11.073 4.388 11.537 1.00 90.81 92 GLN A CA 1
ATOM 706 C C . GLN A 1 92 ? 10.065 5.300 12.261 1.00 90.81 92 GLN A C 1
ATOM 708 O O . GLN A 1 92 ? 10.316 6.498 12.429 1.00 90.81 92 GLN A O 1
ATOM 713 N N . GLU A 1 93 ? 8.899 4.758 12.623 1.00 88.44 93 GLU A N 1
ATOM 714 C CA . GLU A 1 93 ? 7.812 5.437 13.339 1.00 88.44 93 GLU A CA 1
ATOM 715 C C . GLU A 1 93 ? 7.309 6.712 12.642 1.00 88.44 93 GLU A C 1
ATOM 717 O O . GLU A 1 93 ? 6.766 7.635 13.260 1.00 88.44 93 GLU A O 1
ATOM 722 N N . LYS A 1 94 ? 7.487 6.792 11.319 1.00 92.00 94 LYS A N 1
ATOM 723 C CA . LYS A 1 94 ? 6.956 7.900 10.526 1.00 92.00 94 LYS A CA 1
ATOM 724 C C . LYS A 1 94 ? 5.447 7.753 10.360 1.00 92.00 94 LYS A C 1
ATOM 726 O O . LYS A 1 94 ? 4.896 6.650 10.386 1.00 92.00 94 LYS A O 1
ATOM 731 N N . SER A 1 95 ? 4.761 8.875 10.145 1.00 93.31 95 SER A N 1
ATOM 732 C CA . SER A 1 95 ? 3.336 8.834 9.825 1.00 93.31 95 SER A CA 1
ATOM 733 C C . SER A 1 95 ? 3.085 8.190 8.465 1.00 93.31 95 SER A C 1
ATOM 735 O O . SER A 1 95 ? 3.932 8.232 7.569 1.00 93.31 95 SER A O 1
ATOM 737 N N . ILE A 1 96 ? 1.894 7.614 8.289 1.00 94.19 96 ILE A N 1
ATOM 738 C CA . ILE A 1 96 ? 1.481 6.939 7.050 1.00 94.19 96 ILE A CA 1
ATOM 739 C C . ILE A 1 96 ? 1.628 7.875 5.847 1.00 94.19 96 ILE A C 1
ATOM 741 O O . ILE A 1 96 ? 2.106 7.459 4.795 1.00 94.19 96 ILE A O 1
ATOM 745 N N . LEU A 1 97 ? 1.261 9.150 6.007 1.00 94.44 97 LEU A N 1
ATOM 746 C CA . LEU A 1 97 ? 1.372 10.147 4.943 1.00 94.44 97 LEU A CA 1
ATOM 747 C C . LEU A 1 97 ? 2.832 10.399 4.542 1.00 94.44 97 LEU A C 1
ATOM 749 O O . LEU A 1 97 ? 3.138 10.506 3.354 1.00 94.44 97 LEU A O 1
ATOM 753 N N . TYR A 1 98 ? 3.735 10.484 5.521 1.00 95.19 98 TYR A N 1
ATOM 754 C CA . TYR A 1 98 ? 5.163 10.639 5.261 1.00 95.19 98 TYR A CA 1
ATOM 755 C C . TYR A 1 98 ? 5.730 9.401 4.563 1.00 95.19 98 TYR A C 1
ATOM 757 O O . TYR A 1 98 ? 6.344 9.521 3.502 1.00 95.19 98 TYR A O 1
ATOM 765 N N . ALA A 1 99 ? 5.458 8.216 5.116 1.00 96.69 99 ALA A N 1
ATOM 766 C CA . ALA A 1 99 ? 5.907 6.942 4.571 1.00 96.69 99 ALA A CA 1
ATOM 767 C C . ALA A 1 99 ? 5.433 6.740 3.125 1.00 96.69 99 ALA A C 1
ATOM 769 O O . ALA A 1 99 ? 6.222 6.359 2.263 1.00 96.69 99 ALA A O 1
ATOM 770 N N . PHE A 1 100 ? 4.173 7.073 2.833 1.00 96.75 100 PHE A N 1
ATOM 771 C CA . PHE A 1 100 ? 3.623 7.020 1.482 1.00 96.75 100 PHE A CA 1
ATOM 772 C C . PHE A 1 100 ? 4.376 7.949 0.523 1.00 96.75 100 PHE A C 1
ATOM 774 O O . PHE A 1 100 ? 4.807 7.514 -0.543 1.00 96.75 100 PHE A O 1
ATOM 781 N N . HIS A 1 101 ? 4.579 9.219 0.885 1.00 96.69 101 HIS A N 1
ATOM 782 C CA . HIS A 1 101 ? 5.281 10.160 0.009 1.00 96.69 101 HIS A CA 1
ATOM 783 C C . HIS A 1 101 ? 6.742 9.768 -0.239 1.00 96.69 101 HIS A C 1
ATOM 785 O O . HIS A 1 101 ? 7.216 9.898 -1.369 1.00 96.69 101 HIS A O 1
ATOM 791 N N . GLU A 1 102 ? 7.451 9.269 0.772 1.00 98.06 102 GLU A N 1
ATOM 792 C CA . GLU A 1 102 ? 8.811 8.752 0.595 1.00 98.06 102 GLU A CA 1
ATOM 793 C C . GLU A 1 102 ? 8.841 7.501 -0.289 1.00 98.06 102 GLU A C 1
ATOM 795 O O . GLU A 1 102 ? 9.675 7.420 -1.192 1.00 98.06 102 GLU A O 1
ATOM 800 N N . ALA A 1 103 ? 7.886 6.579 -0.134 1.00 97.94 103 ALA A N 1
ATOM 801 C CA . ALA A 1 103 ? 7.765 5.415 -1.010 1.00 97.94 103 ALA A CA 1
ATOM 802 C C . ALA A 1 103 ? 7.526 5.816 -2.478 1.00 97.94 103 ALA A C 1
ATOM 804 O O . ALA A 1 103 ? 8.146 5.254 -3.380 1.00 97.94 103 ALA A O 1
ATOM 805 N N . ILE A 1 104 ? 6.703 6.840 -2.735 1.00 98.00 104 ILE A N 1
ATOM 806 C CA . ILE A 1 104 ? 6.487 7.385 -4.087 1.00 98.00 104 ILE A CA 1
ATOM 807 C C . ILE A 1 104 ? 7.768 8.028 -4.641 1.00 98.00 104 ILE A C 1
ATOM 809 O O . ILE A 1 104 ? 8.120 7.805 -5.802 1.00 98.00 104 ILE A O 1
ATOM 813 N N . ARG A 1 105 ? 8.499 8.807 -3.829 1.00 98.19 105 ARG A N 1
ATOM 814 C CA . ARG A 1 105 ? 9.787 9.408 -4.234 1.00 98.19 105 ARG A CA 1
ATOM 815 C C . ARG A 1 105 ? 10.822 8.339 -4.567 1.00 98.19 105 ARG A C 1
ATOM 817 O O . ARG A 1 105 ? 11.533 8.479 -5.562 1.00 98.19 105 ARG A O 1
ATOM 824 N N . TYR A 1 106 ? 10.904 7.295 -3.748 1.00 98.19 106 TYR A N 1
ATOM 825 C CA . TYR A 1 106 ? 11.774 6.150 -3.980 1.00 98.19 106 TYR A CA 1
ATOM 826 C C . TYR A 1 106 ? 11.402 5.433 -5.278 1.00 98.19 106 TYR A C 1
ATOM 828 O O . TYR A 1 106 ? 12.257 5.280 -6.149 1.00 98.19 106 TYR A O 1
ATOM 836 N N . LEU A 1 107 ? 10.125 5.077 -5.451 1.00 96.75 107 LEU A N 1
ATOM 837 C CA . LEU A 1 107 ? 9.662 4.334 -6.619 1.00 96.75 107 LEU A CA 1
ATOM 838 C C . LEU A 1 107 ? 9.903 5.111 -7.920 1.00 96.75 107 LEU A C 1
ATOM 840 O O . LEU A 1 107 ? 10.350 4.530 -8.904 1.00 96.75 107 LEU A O 1
ATOM 844 N N . LYS A 1 108 ? 9.711 6.436 -7.909 1.00 96.75 108 LYS A N 1
ATOM 845 C CA . LYS A 1 108 ? 10.044 7.301 -9.050 1.00 96.75 108 LYS A CA 1
ATOM 846 C C . LYS A 1 108 ? 11.529 7.226 -9.421 1.00 96.75 108 LYS A C 1
ATOM 848 O O . LYS A 1 108 ? 11.860 7.151 -10.600 1.00 96.75 108 LYS A O 1
ATOM 853 N N . LYS A 1 109 ? 12.432 7.267 -8.433 1.00 96.56 109 LYS A N 1
ATOM 854 C CA . LYS A 1 109 ? 13.882 7.146 -8.676 1.00 96.56 109 LYS A CA 1
ATOM 855 C C . LYS A 1 109 ? 14.233 5.762 -9.219 1.00 96.56 109 LYS A C 1
ATOM 857 O O . LYS A 1 109 ? 14.967 5.668 -10.194 1.00 96.56 109 LYS A O 1
ATOM 862 N N . PHE A 1 110 ? 13.673 4.721 -8.612 1.00 95.94 110 PHE A N 1
ATOM 863 C CA . PHE A 1 110 ? 13.857 3.334 -9.023 1.00 95.94 110 PHE A CA 1
ATOM 864 C C . PHE A 1 110 ? 13.437 3.098 -10.481 1.00 95.94 110 PHE A C 1
ATOM 866 O O . PHE A 1 110 ? 14.219 2.568 -11.269 1.00 95.94 110 PHE A O 1
ATOM 873 N N . GLU A 1 111 ? 12.243 3.559 -10.863 1.00 94.75 111 GLU A N 1
ATOM 874 C CA . GLU A 1 111 ? 11.719 3.426 -12.226 1.00 94.75 111 GLU A CA 1
ATOM 875 C C . GLU A 1 111 ? 12.615 4.149 -13.245 1.00 94.75 111 GLU A C 1
ATOM 877 O O . GLU A 1 111 ? 12.973 3.577 -14.274 1.00 94.75 111 GLU A O 1
ATOM 882 N N . LEU A 1 112 ? 13.070 5.368 -12.930 1.00 93.38 112 LEU A N 1
ATOM 883 C CA . LEU A 1 112 ? 14.009 6.111 -13.778 1.00 93.38 112 LEU A CA 1
ATOM 884 C C . LEU A 1 112 ? 15.344 5.374 -13.963 1.00 93.38 112 LEU A C 1
ATOM 886 O O . LEU A 1 112 ? 15.867 5.336 -15.077 1.00 93.38 112 LEU A O 1
ATOM 890 N N . THR A 1 113 ? 15.887 4.764 -12.905 1.00 93.50 113 THR A N 1
ATOM 891 C CA . THR A 1 113 ? 17.123 3.970 -12.991 1.00 93.50 113 THR A CA 1
ATOM 892 C C . THR A 1 113 ? 16.953 2.759 -13.906 1.00 93.50 113 THR A C 1
ATOM 894 O O . THR A 1 113 ? 17.813 2.524 -14.755 1.00 93.50 113 THR A O 1
ATOM 897 N N . ILE A 1 114 ? 15.840 2.027 -13.796 1.00 92.25 114 ILE A N 1
ATOM 898 C CA . ILE A 1 114 ? 15.557 0.881 -14.674 1.00 92.25 114 ILE A CA 1
ATOM 899 C C . ILE A 1 114 ? 15.437 1.323 -16.130 1.00 92.25 114 ILE A C 1
ATOM 901 O O . ILE A 1 114 ? 16.053 0.711 -17.005 1.00 92.25 114 ILE A O 1
ATOM 905 N N . ILE A 1 115 ? 14.679 2.391 -16.400 1.00 91.88 115 ILE A N 1
ATOM 906 C CA . ILE A 1 115 ? 14.503 2.913 -17.761 1.00 91.88 115 ILE A CA 1
ATOM 907 C C . ILE A 1 115 ? 15.863 3.310 -18.349 1.00 91.88 115 ILE A C 1
ATOM 909 O O . ILE A 1 115 ? 16.172 2.963 -19.489 1.00 91.88 115 ILE A O 1
ATOM 913 N N . GLN A 1 116 ? 16.721 3.967 -17.567 1.00 91.00 116 GLN A N 1
ATOM 914 C CA . GLN A 1 116 ? 18.066 4.329 -18.009 1.00 91.00 116 GLN A CA 1
ATOM 915 C C . GLN A 1 116 ? 18.941 3.113 -18.318 1.00 91.00 116 GLN A C 1
ATOM 917 O O . GLN A 1 116 ? 19.611 3.096 -19.349 1.00 91.00 116 GLN A O 1
ATOM 922 N N . GLN A 1 117 ? 18.909 2.087 -17.469 1.00 90.88 117 GLN A N 1
ATOM 923 C CA . GLN A 1 117 ? 19.690 0.863 -17.660 1.00 90.88 117 GLN A CA 1
ATOM 924 C C . GLN A 1 117 ? 19.205 0.031 -18.851 1.00 90.88 117 GLN A C 1
ATOM 926 O O . GLN A 1 117 ? 20.021 -0.546 -19.562 1.00 90.88 117 GLN A O 1
ATOM 931 N N . SER A 1 118 ? 17.892 -0.021 -19.081 1.00 88.88 118 SER A N 1
ATOM 932 C CA . SER A 1 118 ? 17.296 -0.840 -20.143 1.00 88.88 118 SER A CA 1
ATOM 933 C C . SER A 1 118 ? 17.305 -0.157 -21.512 1.00 88.88 118 SER A C 1
ATOM 935 O O . SER A 1 118 ? 17.412 -0.841 -22.526 1.00 88.88 118 SER A O 1
ATOM 937 N N . PHE A 1 119 ? 17.207 1.177 -21.563 1.00 88.31 119 PHE A N 1
ATOM 938 C CA . PHE A 1 119 ? 16.993 1.907 -22.820 1.00 88.31 119 PHE A CA 1
ATOM 939 C C . PHE A 1 119 ? 18.086 2.927 -23.166 1.00 88.31 119 PHE A C 1
ATOM 941 O O . PHE A 1 119 ? 18.121 3.396 -24.304 1.00 88.31 119 PHE A O 1
ATOM 948 N N . GLY A 1 120 ? 18.997 3.269 -22.246 1.00 86.12 120 GLY A N 1
ATOM 949 C CA . GLY A 1 120 ? 20.154 4.129 -22.521 1.00 86.12 120 GLY A CA 1
ATOM 950 C C . GLY A 1 120 ? 19.792 5.446 -23.226 1.00 86.12 120 GLY A C 1
ATOM 951 O O . GLY A 1 120 ? 19.049 6.274 -22.697 1.00 86.12 120 GLY A O 1
ATOM 952 N N . ALA A 1 121 ? 20.298 5.640 -24.448 1.00 80.44 121 ALA A N 1
ATOM 953 C CA . ALA A 1 121 ? 20.024 6.834 -25.256 1.00 80.44 121 ALA A CA 1
ATOM 954 C C . ALA A 1 121 ? 18.538 6.999 -25.653 1.00 80.44 121 ALA A C 1
ATOM 956 O O . ALA A 1 121 ? 18.109 8.109 -25.951 1.00 80.44 121 ALA A O 1
ATOM 957 N N . ASN A 1 122 ? 17.737 5.928 -25.604 1.00 81.25 122 ASN A N 1
ATOM 958 C CA . ASN A 1 122 ? 16.313 5.931 -25.966 1.00 81.25 122 ASN A CA 1
ATOM 959 C C . ASN A 1 122 ? 15.374 6.173 -24.770 1.00 81.25 122 ASN A C 1
ATOM 961 O O . ASN A 1 122 ? 14.160 6.028 -24.892 1.00 81.25 122 ASN A O 1
ATOM 965 N N . THR A 1 123 ? 15.913 6.554 -23.610 1.00 79.94 123 THR A N 1
ATOM 966 C CA . THR A 1 123 ? 15.148 6.853 -22.382 1.00 79.94 123 THR A CA 1
ATOM 967 C C . THR A 1 123 ? 14.022 7.864 -22.587 1.00 79.94 123 THR A C 1
ATOM 969 O O . THR A 1 123 ? 12.948 7.693 -22.019 1.00 79.94 123 THR A O 1
ATOM 972 N N . ALA A 1 124 ? 14.229 8.880 -23.430 1.00 79.00 124 ALA A N 1
ATOM 973 C CA . ALA A 1 124 ? 13.237 9.923 -23.701 1.00 79.00 124 ALA A CA 1
ATOM 974 C C . ALA A 1 124 ? 11.935 9.401 -24.343 1.00 79.00 124 ALA A C 1
ATOM 976 O O . ALA A 1 124 ? 10.918 10.089 -24.293 1.00 79.00 124 ALA A O 1
ATOM 977 N N . ALA A 1 125 ? 11.949 8.198 -24.928 1.00 79.44 125 ALA A N 1
ATOM 978 C CA . ALA A 1 125 ? 10.769 7.570 -25.520 1.00 79.44 125 ALA A CA 1
ATOM 979 C C . ALA A 1 125 ? 9.911 6.794 -24.502 1.00 79.44 125 ALA A C 1
ATOM 981 O O . ALA A 1 125 ? 8.807 6.369 -24.838 1.00 79.44 125 ALA A O 1
ATOM 982 N N . ILE A 1 126 ? 10.396 6.598 -23.269 1.00 85.31 126 ILE A N 1
ATOM 983 C CA . ILE A 1 126 ? 9.715 5.820 -22.230 1.00 85.31 126 ILE A CA 1
ATOM 984 C C . ILE A 1 126 ? 9.260 6.757 -21.112 1.00 85.31 126 ILE A C 1
ATOM 986 O O . ILE A 1 126 ? 10.068 7.404 -20.448 1.00 85.31 126 ILE A O 1
ATOM 990 N N . SER A 1 127 ? 7.949 6.820 -20.882 1.00 84.94 127 SER A N 1
ATOM 991 C CA . SER A 1 127 ? 7.381 7.613 -19.792 1.00 84.94 127 SER A CA 1
ATOM 992 C C . SER A 1 127 ? 7.319 6.784 -18.502 1.00 84.94 127 SER A C 1
ATOM 994 O O . SER A 1 127 ? 6.693 5.721 -18.518 1.00 84.94 127 SER A O 1
ATOM 996 N N . PRO A 1 128 ? 7.931 7.232 -17.388 1.00 86.12 128 PRO A N 1
ATOM 997 C CA . PRO A 1 128 ? 7.748 6.587 -16.094 1.00 86.12 128 PRO A CA 1
ATOM 998 C C . PRO A 1 128 ? 6.329 6.862 -15.588 1.00 86.12 128 PRO A C 1
ATOM 1000 O O . PRO A 1 128 ? 5.908 8.018 -15.494 1.00 86.12 128 PRO A O 1
ATOM 1003 N N . PHE A 1 129 ? 5.593 5.812 -15.243 1.00 91.19 129 PHE A N 1
ATOM 1004 C CA . PHE A 1 129 ? 4.205 5.928 -14.792 1.00 91.19 129 PHE A CA 1
ATOM 1005 C C . PHE A 1 129 ? 3.862 5.018 -13.614 1.00 91.19 129 PHE A C 1
ATOM 1007 O O . PHE A 1 129 ? 2.880 5.290 -12.917 1.00 91.19 129 PHE A O 1
ATOM 1014 N N . GLN A 1 130 ? 4.659 3.981 -13.343 1.00 92.44 130 GLN A N 1
ATOM 1015 C CA . GLN A 1 130 ? 4.378 3.009 -12.285 1.00 92.44 130 GLN A CA 1
ATOM 1016 C C . GLN A 1 130 ? 4.297 3.687 -10.914 1.00 92.44 130 GLN A C 1
ATOM 1018 O O . GLN A 1 130 ? 3.411 3.374 -10.119 1.00 92.44 130 GLN A O 1
ATOM 1023 N N . TYR A 1 131 ? 5.142 4.693 -10.657 1.00 94.19 131 TYR A N 1
ATOM 1024 C CA . TYR A 1 131 ? 5.117 5.451 -9.399 1.00 94.19 131 TYR A CA 1
ATOM 1025 C C . TYR A 1 131 ? 3.817 6.235 -9.142 1.00 94.19 131 TYR A C 1
ATOM 1027 O O . TYR A 1 131 ? 3.595 6.684 -8.021 1.00 94.19 131 TYR A O 1
ATOM 1035 N N . THR A 1 132 ? 2.958 6.423 -10.148 1.00 93.44 132 THR A N 1
ATOM 1036 C CA . THR A 1 132 ? 1.689 7.168 -10.019 1.00 93.44 132 THR A CA 1
ATOM 1037 C C . THR A 1 132 ? 0.491 6.287 -9.654 1.00 93.44 132 THR A C 1
ATOM 1039 O O . THR A 1 132 ? -0.582 6.805 -9.325 1.00 93.44 132 THR A O 1
ATOM 1042 N N . ILE A 1 133 ? 0.672 4.964 -9.720 1.00 92.31 133 ILE A N 1
ATOM 1043 C CA . ILE A 1 133 ? -0.385 3.963 -9.557 1.00 92.31 133 ILE A CA 1
ATOM 1044 C C . ILE A 1 133 ? -0.873 3.851 -8.104 1.00 92.31 133 ILE A C 1
ATOM 1046 O O . ILE A 1 133 ? -2.100 3.838 -7.915 1.00 92.31 133 ILE A O 1
ATOM 1050 N N . PRO A 1 134 ? 0.009 3.782 -7.081 1.00 93.38 134 PRO A N 1
ATOM 1051 C CA . PRO A 1 134 ? -0.431 3.702 -5.695 1.00 93.38 134 PRO A CA 1
ATOM 1052 C C . PRO A 1 134 ? -1.124 4.999 -5.269 1.00 93.38 134 PRO A C 1
ATOM 1054 O O . PRO A 1 134 ? -0.638 6.102 -5.530 1.00 93.38 134 PRO A O 1
ATOM 1057 N N . ARG A 1 135 ? -2.250 4.882 -4.566 1.00 92.88 135 ARG A N 1
ATOM 1058 C CA . ARG A 1 135 ? -2.985 6.012 -3.984 1.00 92.88 135 ARG A CA 1
ATOM 1059 C C . ARG A 1 135 ? -3.299 5.764 -2.523 1.00 92.88 135 ARG A C 1
ATOM 1061 O O . ARG A 1 135 ? -3.768 4.687 -2.175 1.00 92.88 135 ARG A O 1
ATOM 1068 N N . LEU A 1 136 ? -3.081 6.788 -1.703 1.00 93.88 136 LEU A N 1
ATOM 1069 C CA . LEU A 1 136 ? -3.473 6.815 -0.299 1.00 93.88 136 LEU A CA 1
ATOM 1070 C C . LEU A 1 136 ? -4.831 7.509 -0.144 1.00 93.88 136 LEU A C 1
ATOM 1072 O O . LEU A 1 136 ? -5.003 8.660 -0.543 1.00 93.88 136 LEU A O 1
ATOM 1076 N N . TYR A 1 137 ? -5.764 6.810 0.490 1.00 92.38 137 TYR A N 1
ATOM 1077 C CA . TYR A 1 137 ? -7.039 7.317 0.976 1.00 92.38 137 TYR A CA 1
ATOM 1078 C C . TYR A 1 137 ? -6.950 7.368 2.500 1.00 92.38 137 TYR A C 1
ATOM 1080 O O . TYR A 1 137 ? -6.993 6.329 3.157 1.00 92.38 137 TYR A O 1
ATOM 1088 N N . ALA A 1 138 ? -6.775 8.563 3.058 1.00 89.88 138 ALA A N 1
ATOM 1089 C CA . ALA A 1 138 ? -6.608 8.770 4.494 1.00 89.88 138 ALA A CA 1
ATOM 1090 C C . ALA A 1 138 ? -7.703 9.693 5.033 1.00 89.88 138 ALA A C 1
ATOM 1092 O O . ALA A 1 138 ? -8.027 10.709 4.414 1.00 89.88 138 ALA A O 1
ATOM 1093 N N . ARG A 1 139 ? -8.264 9.347 6.196 1.00 81.56 139 ARG A N 1
ATOM 1094 C CA . ARG A 1 139 ? -9.257 10.177 6.896 1.00 81.56 139 ARG A CA 1
ATOM 1095 C C . ARG A 1 139 ? -8.609 11.279 7.737 1.00 81.56 139 ARG A C 1
ATOM 1097 O O . ARG A 1 139 ? -9.225 12.319 7.948 1.00 81.56 139 ARG A O 1
ATOM 1104 N N . THR A 1 140 ? -7.388 11.058 8.216 1.00 77.94 140 THR A N 1
ATOM 1105 C CA . THR A 1 140 ? -6.649 12.005 9.056 1.00 77.94 140 THR A CA 1
ATOM 1106 C C . THR A 1 140 ? -5.279 12.303 8.466 1.00 77.94 140 THR A C 1
ATOM 1108 O O . THR A 1 140 ? -4.663 11.470 7.799 1.00 77.94 140 THR A O 1
ATOM 1111 N N . GLN A 1 141 ? -4.798 13.519 8.706 1.00 70.44 141 GLN A N 1
ATOM 1112 C CA . GLN A 1 141 ? -3.421 13.890 8.410 1.00 70.44 141 GLN A CA 1
ATOM 1113 C C . GLN A 1 141 ? -2.551 13.484 9.611 1.00 70.44 141 GLN A C 1
ATOM 1115 O O . GLN A 1 141 ? -2.967 13.646 10.753 1.00 70.44 141 GLN A O 1
ATOM 1120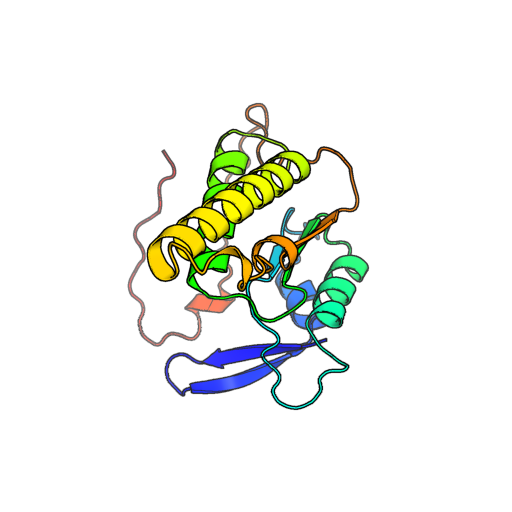 N N . ASP A 1 142 ? -1.369 12.927 9.340 1.00 78.38 142 ASP A N 1
ATOM 1121 C CA . ASP A 1 142 ? -0.345 12.561 10.335 1.00 78.38 142 ASP A CA 1
ATOM 1122 C C . ASP A 1 142 ? -0.631 11.364 11.277 1.00 78.38 142 ASP A C 1
ATOM 1124 O O . ASP A 1 142 ? -0.071 11.268 12.366 1.00 78.38 142 ASP A O 1
ATOM 1128 N N . PHE A 1 143 ? -1.437 10.381 10.856 1.00 84.81 143 PHE A N 1
ATOM 1129 C CA . PHE A 1 143 ? -1.594 9.133 11.621 1.00 84.81 143 PHE A CA 1
ATOM 1130 C C . PHE A 1 143 ? -0.287 8.316 11.653 1.00 84.81 143 PHE A C 1
ATOM 1132 O O . PHE A 1 143 ? 0.254 7.977 10.595 1.00 84.81 143 PHE A O 1
ATOM 1139 N N . ARG A 1 144 ? 0.198 7.951 12.846 1.00 86.69 144 ARG A N 1
ATOM 1140 C CA . ARG A 1 144 ? 1.342 7.040 13.038 1.00 86.69 144 ARG A CA 1
ATOM 1141 C C . ARG A 1 144 ? 0.843 5.646 13.390 1.00 86.69 144 ARG A C 1
ATOM 1143 O O . ARG A 1 144 ? -0.023 5.500 14.241 1.00 86.69 144 ARG A O 1
ATOM 1150 N N . LEU A 1 145 ? 1.381 4.631 12.713 1.00 86.25 145 LEU A N 1
ATOM 1151 C CA . LEU A 1 145 ? 1.051 3.233 13.017 1.00 86.25 145 LEU A CA 1
ATOM 1152 C C . LEU A 1 145 ? 1.674 2.762 14.325 1.00 86.25 145 LEU A C 1
ATOM 1154 O O . LEU A 1 145 ? 1.072 1.966 15.035 1.00 86.25 145 LEU A O 1
ATOM 1158 N N . PHE A 1 146 ? 2.878 3.248 14.603 1.00 84.06 146 PHE A N 1
ATOM 1159 C CA . PHE A 1 146 ? 3.643 2.886 15.778 1.00 84.06 146 PHE A CA 1
ATOM 1160 C C . PHE A 1 146 ? 3.721 4.088 16.706 1.00 84.06 146 PHE A C 1
ATOM 1162 O O . PHE A 1 146 ? 3.960 5.216 16.267 1.00 84.06 146 PHE A O 1
ATOM 1169 N N . ASP A 1 147 ? 3.502 3.816 17.983 1.00 76.50 147 ASP A N 1
ATOM 1170 C CA . ASP A 1 147 ? 3.695 4.754 19.073 1.00 76.50 147 ASP A CA 1
ATOM 1171 C C . ASP A 1 147 ? 4.623 4.081 20.085 1.00 76.50 147 ASP A C 1
ATOM 1173 O O . ASP A 1 147 ? 4.217 3.159 20.791 1.00 76.50 147 ASP A O 1
ATOM 1177 N N . ALA A 1 148 ? 5.882 4.522 20.133 1.00 73.00 148 ALA A N 1
ATOM 1178 C CA . ALA A 1 148 ? 6.884 3.994 21.058 1.00 73.00 148 ALA A CA 1
ATOM 1179 C C . ALA A 1 148 ? 6.528 4.208 22.538 1.00 73.00 148 ALA A C 1
ATOM 1181 O O . ALA A 1 148 ? 7.135 3.588 23.409 1.00 73.00 148 ALA A O 1
ATOM 1182 N N . GLN A 1 149 ? 5.580 5.101 22.836 1.00 76.69 149 GLN A N 1
ATOM 1183 C CA . GLN A 1 149 ? 5.109 5.378 24.192 1.00 76.69 149 GLN A CA 1
ATOM 1184 C C . GLN A 1 149 ? 3.799 4.652 24.515 1.00 76.69 149 GLN A C 1
ATOM 1186 O O . GLN A 1 149 ? 3.331 4.718 25.656 1.00 76.69 149 GLN A O 1
ATOM 1191 N N . ALA A 1 150 ? 3.204 3.946 23.547 1.00 74.88 150 ALA A N 1
ATOM 1192 C CA . ALA A 1 150 ? 2.016 3.151 23.800 1.00 74.88 150 ALA A CA 1
ATOM 1193 C C . ALA A 1 150 ? 2.340 2.051 24.812 1.00 74.88 150 ALA A C 1
ATOM 1195 O O . ALA A 1 150 ? 3.343 1.343 24.709 1.00 74.88 150 ALA A O 1
ATOM 1196 N N . THR A 1 151 ? 1.464 1.888 25.802 1.00 73.44 151 THR A N 1
ATOM 1197 C CA . THR A 1 151 ? 1.571 0.755 26.718 1.00 73.44 151 THR A CA 1
ATOM 1198 C C . THR A 1 151 ? 1.359 -0.520 25.904 1.00 73.44 151 THR A C 1
ATOM 1200 O O . THR A 1 151 ? 0.317 -0.621 25.250 1.00 73.44 151 THR A O 1
ATOM 1203 N N . PRO A 1 152 ? 2.301 -1.482 25.913 1.00 66.06 152 PRO A N 1
ATOM 1204 C CA . PRO A 1 152 ? 2.137 -2.724 25.179 1.00 66.06 152 PRO A CA 1
ATOM 1205 C C . PRO A 1 152 ? 0.888 -3.439 25.685 1.00 66.06 152 PRO A C 1
ATOM 1207 O O . PRO A 1 152 ? 0.865 -3.994 26.785 1.00 66.06 152 PRO A O 1
ATOM 1210 N N . GLU A 1 153 ? -0.178 -3.416 24.896 1.00 65.25 153 GLU A N 1
ATOM 1211 C CA . GLU A 1 153 ? -1.264 -4.355 25.097 1.00 65.25 153 GLU A CA 1
ATOM 1212 C C . GLU A 1 153 ? -0.709 -5.727 24.717 1.00 65.25 153 GLU A C 1
ATOM 1214 O O . GLU A 1 153 ? -0.016 -5.854 23.702 1.00 65.25 153 GLU A O 1
ATOM 1219 N N . LYS A 1 154 ? -0.965 -6.763 25.530 1.00 53.91 154 LYS A N 1
ATOM 1220 C CA . LYS A 1 154 ? -0.640 -8.133 25.122 1.00 53.91 154 LYS A CA 1
ATOM 1221 C C . LYS A 1 154 ? -1.285 -8.328 23.762 1.00 53.91 154 LYS A C 1
ATOM 1223 O O . LYS A 1 154 ? -2.512 -8.358 23.690 1.00 53.91 154 LYS A O 1
ATOM 1228 N N . ALA A 1 155 ? -0.465 -8.437 22.715 1.00 53.19 155 ALA A N 1
ATOM 1229 C CA . ALA A 1 155 ? -0.949 -8.759 21.392 1.00 53.19 155 ALA A CA 1
ATOM 1230 C C . ALA A 1 155 ? -1.772 -10.032 21.557 1.00 53.19 155 ALA A C 1
ATOM 1232 O O . ALA A 1 155 ? -1.233 -11.111 21.817 1.00 53.19 155 ALA A O 1
ATOM 1233 N N . ARG A 1 156 ? -3.099 -9.896 21.496 1.00 50.62 156 ARG A N 1
ATOM 1234 C CA . ARG A 1 156 ? -3.978 -11.038 21.346 1.00 50.62 156 ARG A CA 1
ATOM 1235 C C . ARG A 1 156 ? -3.704 -11.507 19.936 1.00 50.62 156 ARG A C 1
ATOM 1237 O O . ARG A 1 156 ? -4.361 -11.109 18.983 1.00 50.62 156 ARG A O 1
ATOM 1244 N N . MET A 1 157 ? -2.688 -12.352 19.815 1.00 43.53 157 MET A N 1
ATOM 1245 C CA . MET A 1 157 ? -2.500 -13.211 18.667 1.00 43.53 157 MET A CA 1
ATOM 1246 C C . MET A 1 157 ? -3.575 -14.297 18.744 1.00 43.53 157 MET A C 1
ATOM 1248 O O . MET A 1 157 ? -3.299 -15.491 18.726 1.00 43.53 157 MET A O 1
ATOM 1252 N N . GLU A 1 158 ? -4.835 -13.871 18.831 1.00 49.97 158 GLU A N 1
ATOM 1253 C CA . GLU A 1 158 ? -5.914 -14.595 18.205 1.00 49.97 158 GLU A CA 1
ATOM 1254 C C . GLU A 1 158 ? -5.570 -14.458 16.735 1.00 49.97 158 GLU A C 1
ATOM 1256 O O . GLU A 1 158 ? -5.921 -13.493 16.056 1.00 49.97 158 GLU A O 1
ATOM 1261 N N . SER A 1 159 ? -4.718 -15.384 16.283 1.00 41.84 159 SER A N 1
ATOM 1262 C CA . SER A 1 159 ? -4.486 -15.639 14.877 1.00 41.84 159 SER A CA 1
ATOM 1263 C C . SER A 1 159 ? -5.855 -15.492 14.242 1.00 41.84 159 SER A 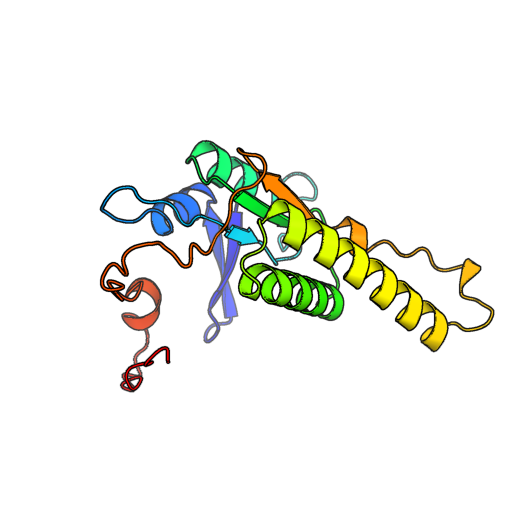C 1
ATOM 1265 O O . SER A 1 159 ? -6.813 -16.043 14.790 1.00 41.84 159 SER A O 1
ATOM 1267 N N . CYS A 1 160 ? -5.983 -14.739 13.151 1.00 40.31 160 CYS A N 1
ATOM 1268 C CA . CYS A 1 160 ? -7.161 -14.862 12.311 1.00 40.31 160 CYS A CA 1
ATOM 1269 C C . CYS A 1 160 ? -7.245 -16.349 11.940 1.00 40.31 160 CYS A C 1
ATOM 1271 O O . CYS A 1 160 ? -6.665 -16.805 10.957 1.00 40.31 160 CYS A O 1
ATOM 1273 N N . ALA A 1 161 ? -7.918 -17.139 12.782 1.00 37.62 161 ALA A N 1
ATOM 1274 C CA . ALA A 1 161 ? -7.996 -18.591 12.729 1.00 37.62 161 ALA A CA 1
ATOM 1275 C C . ALA A 1 161 ? -8.808 -19.025 11.504 1.00 37.62 161 ALA A C 1
ATOM 1277 O O . ALA A 1 161 ? -9.011 -20.213 11.264 1.00 37.62 161 ALA A O 1
ATOM 1278 N N . TYR A 1 162 ? -9.231 -18.035 10.721 1.00 40.91 162 TYR A N 1
ATOM 1279 C CA . TYR A 1 162 ? -9.701 -18.123 9.365 1.00 40.91 162 TYR A CA 1
ATOM 1280 C C . TYR A 1 162 ? -8.674 -18.746 8.407 1.00 40.91 162 TYR A C 1
ATOM 1282 O O . TYR A 1 162 ? -9.081 -19.498 7.533 1.00 40.91 162 TYR A O 1
ATOM 1290 N N . ILE A 1 163 ? -7.361 -18.534 8.590 1.00 41.88 163 ILE A N 1
ATOM 1291 C CA . ILE A 1 163 ? -6.348 -19.075 7.655 1.00 41.88 163 ILE A CA 1
ATOM 1292 C C . ILE A 1 163 ? -5.940 -20.525 7.989 1.00 41.88 163 ILE A C 1
ATOM 1294 O O . ILE A 1 163 ? -5.571 -21.284 7.100 1.00 41.88 163 ILE A O 1
ATOM 1298 N N . PHE A 1 164 ? -6.070 -20.976 9.242 1.00 39.28 164 PHE A N 1
ATOM 1299 C CA . PHE A 1 164 ? -5.473 -22.258 9.662 1.00 39.28 164 PHE A CA 1
ATOM 1300 C C . PHE A 1 164 ? -6.459 -23.392 9.960 1.00 39.28 164 PHE A C 1
ATOM 1302 O O . PHE A 1 164 ? -6.041 -24.547 10.022 1.00 39.28 164 PHE A O 1
ATOM 1309 N N . LYS A 1 165 ? -7.766 -23.125 10.097 1.00 36.78 165 LYS A N 1
ATOM 1310 C CA . LYS A 1 165 ? -8.751 -24.194 10.360 1.00 36.78 165 LYS A CA 1
ATOM 1311 C C . LYS A 1 165 ? -9.089 -25.068 9.145 1.00 36.78 165 LYS A C 1
ATOM 1313 O O . LYS A 1 165 ? -9.692 -26.119 9.340 1.00 36.78 165 LYS A O 1
ATOM 1318 N N . GLN A 1 166 ? -8.710 -24.676 7.924 1.00 42.44 166 GLN A N 1
ATOM 1319 C CA . GLN A 1 166 ? -8.993 -25.463 6.711 1.00 42.44 166 GLN A CA 1
ATOM 1320 C C . GLN A 1 166 ? -7.784 -26.209 6.125 1.00 42.44 166 GLN A C 1
ATOM 1322 O O . GLN A 1 166 ? -7.964 -27.062 5.255 1.00 42.44 166 GLN A O 1
ATOM 1327 N N . SER A 1 167 ? -6.566 -25.983 6.627 1.00 37.12 167 SER A N 1
ATOM 1328 C CA . SER A 1 167 ? -5.413 -26.788 6.215 1.00 37.12 167 SER A CA 1
ATOM 1329 C C . SER A 1 167 ? -5.419 -28.131 6.946 1.00 37.12 167 SER A C 1
ATOM 1331 O O . SER A 1 167 ? -5.336 -28.197 8.173 1.00 37.12 167 SER A O 1
ATOM 1333 N N . LYS A 1 168 ? -5.458 -29.233 6.188 1.00 39.97 168 LYS A N 1
ATOM 1334 C CA . LYS A 1 168 ? -5.273 -30.602 6.707 1.00 39.97 168 LYS A CA 1
ATOM 1335 C C . LYS A 1 168 ? -3.859 -30.869 7.254 1.00 39.97 168 LYS A C 1
ATOM 1337 O O . LYS A 1 168 ? -3.589 -31.978 7.705 1.00 39.97 168 LYS A O 1
ATOM 1342 N N . TYR A 1 169 ? -2.973 -29.875 7.255 1.00 46.47 169 TYR A N 1
ATOM 1343 C CA . TYR A 1 169 ? -1.592 -29.996 7.704 1.00 46.47 169 TYR A CA 1
ATOM 1344 C C . TYR A 1 169 ? -1.353 -29.098 8.920 1.00 46.47 169 TYR A C 1
ATOM 1346 O O . TYR A 1 169 ? -0.926 -27.951 8.816 1.00 46.47 169 TYR A O 1
ATOM 1354 N N . HIS A 1 170 ? -1.649 -29.647 10.099 1.00 39.84 170 HIS A N 1
ATOM 1355 C CA . HIS A 1 170 ? -1.214 -29.099 11.380 1.00 39.84 170 HIS A CA 1
ATOM 1356 C C . HIS A 1 170 ? 0.311 -29.237 11.501 1.00 39.84 170 HIS A C 1
ATOM 1358 O O . HIS A 1 170 ? 0.810 -30.264 11.960 1.00 39.84 170 HIS A O 1
ATOM 1364 N N . GLN A 1 171 ? 1.064 -28.199 11.145 1.00 41.62 171 GLN A N 1
ATOM 1365 C CA . GLN A 1 171 ? 2.397 -28.005 11.710 1.00 41.62 171 GLN A CA 1
ATOM 1366 C C . GLN A 1 171 ? 2.362 -26.803 12.647 1.00 41.62 171 GLN A C 1
ATOM 1368 O O . GLN A 1 171 ? 1.996 -25.696 12.261 1.00 41.62 171 GLN A O 1
ATOM 1373 N N . LYS A 1 172 ? 2.694 -27.070 13.915 1.00 37.34 172 LYS A N 1
ATOM 1374 C CA . LYS A 1 172 ? 2.852 -26.070 14.970 1.00 37.34 172 LYS A CA 1
ATOM 1375 C C . LYS A 1 172 ? 3.853 -25.021 14.493 1.00 37.34 172 LYS A C 1
ATOM 1377 O O . LYS A 1 172 ? 5.029 -25.334 14.329 1.00 37.34 172 LYS A O 1
ATOM 1382 N N . ILE A 1 173 ? 3.385 -23.797 14.290 1.00 40.59 173 ILE A N 1
ATOM 1383 C CA . ILE A 1 173 ? 4.266 -22.649 14.105 1.00 40.59 173 ILE A CA 1
ATOM 1384 C C . ILE A 1 173 ? 4.867 -22.353 15.490 1.00 40.59 173 ILE A C 1
ATOM 1386 O O . ILE A 1 173 ? 4.094 -22.152 16.432 1.00 40.59 173 ILE A O 1
ATOM 1390 N N . PRO A 1 174 ? 6.199 -22.402 15.670 1.00 32.56 174 PR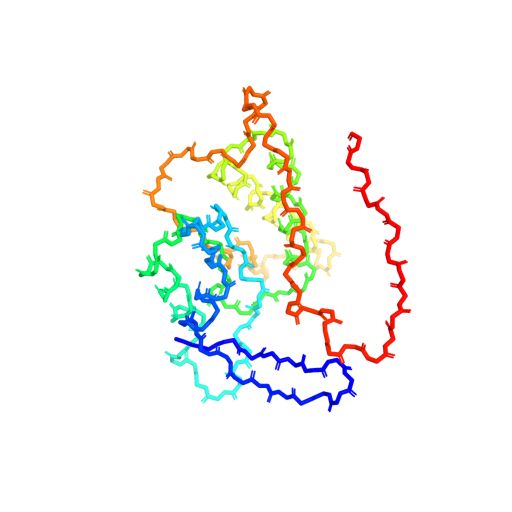O A N 1
ATOM 1391 C CA . PRO A 1 174 ? 6.819 -21.988 16.922 1.00 32.56 174 PRO A CA 1
ATOM 1392 C C . PRO A 1 174 ? 6.506 -20.510 17.168 1.00 32.56 174 PRO A C 1
ATOM 1394 O O . PRO A 1 174 ? 6.460 -19.719 16.227 1.00 32.56 174 PRO A O 1
ATOM 1397 N N . GLU A 1 175 ? 6.239 -20.165 18.426 1.00 30.70 175 GLU A N 1
ATOM 1398 C CA . GLU A 1 175 ? 5.891 -18.812 18.860 1.00 30.70 175 GLU A CA 1
ATOM 1399 C C . GLU A 1 175 ? 6.849 -17.779 18.250 1.00 30.70 175 GLU A C 1
ATOM 1401 O O . GLU A 1 175 ? 8.055 -17.805 18.499 1.00 30.70 175 GLU A O 1
ATOM 1406 N N . PHE A 1 176 ? 6.313 -16.867 17.435 1.00 30.61 176 PHE A N 1
ATOM 1407 C CA . PHE A 1 176 ? 7.064 -15.698 17.001 1.00 30.61 176 PHE A CA 1
ATOM 1408 C C . PHE A 1 176 ? 7.208 -14.759 18.199 1.00 30.61 176 PHE A C 1
ATOM 1410 O O . PHE A 1 176 ? 6.267 -14.065 18.583 1.00 30.61 176 PHE A O 1
ATOM 1417 N N . VAL A 1 177 ? 8.393 -14.766 18.801 1.00 24.62 177 VAL A N 1
ATOM 1418 C CA . VAL A 1 177 ? 8.823 -13.743 19.752 1.00 24.62 177 VAL A CA 1
ATOM 1419 C C . VAL A 1 177 ? 9.280 -12.540 18.932 1.00 24.62 177 VAL A C 1
ATOM 1421 O O . VAL A 1 177 ? 10.295 -12.613 18.241 1.00 24.62 177 VAL A O 1
ATOM 1424 N N . PHE A 1 178 ? 8.525 -11.444 18.984 1.00 25.88 178 PHE A N 1
ATOM 1425 C CA . PHE A 1 178 ? 9.053 -10.144 18.579 1.00 25.88 178 PHE A CA 1
ATOM 1426 C C . PHE A 1 178 ? 10.027 -9.692 19.675 1.00 25.88 178 PHE A C 1
ATOM 1428 O O . PHE A 1 178 ? 9.614 -9.511 20.821 1.00 25.88 178 PHE A O 1
ATOM 1435 N N . ILE A 1 179 ? 11.313 -9.618 19.323 1.00 32.81 179 ILE A N 1
ATOM 1436 C CA . ILE A 1 179 ? 12.383 -9.021 20.137 1.00 32.81 179 ILE A CA 1
ATOM 1437 C C . ILE A 1 179 ? 12.409 -7.522 19.848 1.00 32.81 179 ILE A C 1
ATOM 1439 O O . ILE A 1 179 ? 12.294 -7.178 18.648 1.00 32.81 179 ILE A O 1
#

Nearest PDB structures (foldseek):
  8tl0-assembly1_C  TM=7.287E-01  e=4.767E-04  Haliangium ochraceum
  7nj1-assembly1_A  TM=6.677E-01  e=1.262E-01  Homo sapiens
  7nj0-assembly1_A  TM=6.239E-01  e=4.057E-01  Homo sapiens
  5mz6-assembly1_1  TM=7.071E-01  e=1.073E+00  Caenorhabditis elegans